Protein AF-A0AAV8XQI1-F1 (afdb_monomer_lite)

Organism: NCBI:txid1265417

Radius of gyration: 23.58 Å; chains: 1; bounding box: 71×57×63 Å

Foldseek 3Di:
DPPAAEDEDEFKQAPCGVVVSVVVCVVCVVVVHHYDYPYHAFPVLSVQLVVCVVVVNPSWHSHLVGVLCVVLVVLCVVQDDPCDDVPDHLEEEEEALLASSLVSCVSNCVSNPSVHHYHYWLNHHPPPNADDPDDPDCVVVVCVVVCVVVVPDDDDDDDDDDDDDDDDGDRRCFFADVNCVVVVDDGPGTDQDAPHWYKGHDRSRPAMWIWHQHPVRDIDTCHQLNVQVVVQVVVVVVCVVVVDDAAEAEEDEPPDDVVSVCCCCPVVVHDYDYDDDPPPDDDDPPDDDDDHDYDYDYDDDDDDPDDDDPDDDDDDD

Structure (mmCIF, N/CA/C/O backbone):
data_AF-A0AAV8XQI1-F1
#
_entry.id   AF-A0AAV8XQI1-F1
#
loop_
_atom_site.group_PDB
_atom_site.id
_atom_site.type_symbol
_atom_site.label_atom_id
_atom_site.label_alt_id
_atom_site.label_comp_id
_atom_site.label_asym_id
_atom_site.label_entity_id
_atom_site.label_seq_id
_atom_site.pdbx_PDB_ins_code
_atom_site.Cartn_x
_atom_site.Cartn_y
_atom_site.Cartn_z
_atom_site.occupancy
_atom_site.B_iso_or_equiv
_atom_site.auth_seq_id
_atom_site.auth_comp_id
_atom_site.auth_asym_id
_atom_site.auth_atom_id
_atom_site.pdbx_PDB_model_num
ATOM 1 N N . MET A 1 1 ? 6.296 -19.682 -34.275 1.00 44.66 1 MET A N 1
ATOM 2 C CA . MET A 1 1 ? 6.977 -18.509 -33.687 1.00 44.66 1 MET A CA 1
ATOM 3 C C . MET A 1 1 ? 7.279 -18.870 -32.245 1.00 44.66 1 MET A C 1
ATOM 5 O O . MET A 1 1 ? 6.355 -19.280 -31.561 1.00 44.66 1 MET A O 1
ATOM 9 N N . ASN A 1 2 ? 8.545 -18.850 -31.823 1.00 54.69 2 ASN A N 1
ATOM 10 C CA . ASN A 1 2 ? 8.888 -19.083 -30.417 1.00 54.69 2 ASN A CA 1
ATOM 11 C C . ASN A 1 2 ? 8.615 -17.783 -29.661 1.00 54.69 2 ASN A C 1
ATOM 13 O O . ASN A 1 2 ? 9.376 -16.824 -29.809 1.00 54.69 2 ASN A O 1
ATOM 17 N N . ASP A 1 3 ? 7.520 -17.730 -28.906 1.00 76.38 3 ASP A N 1
ATOM 18 C CA . ASP A 1 3 ? 7.249 -16.596 -28.030 1.00 76.38 3 ASP A CA 1
ATOM 19 C C . ASP A 1 3 ? 8.367 -16.506 -26.988 1.00 76.38 3 ASP A C 1
ATOM 21 O O . ASP A 1 3 ? 8.620 -17.440 -26.225 1.00 76.38 3 ASP A O 1
ATOM 25 N N . ARG A 1 4 ? 9.102 -15.389 -26.999 1.00 84.31 4 ARG A N 1
ATOM 26 C CA . ARG A 1 4 ? 10.160 -15.146 -26.015 1.00 84.31 4 ARG A CA 1
ATOM 27 C C . ARG A 1 4 ? 9.530 -14.982 -24.639 1.00 84.31 4 ARG A C 1
ATOM 29 O O . ARG A 1 4 ? 8.554 -14.249 -24.493 1.00 84.31 4 ARG A O 1
ATOM 36 N N . VAL A 1 5 ? 10.142 -15.597 -23.630 1.00 91.44 5 VAL A N 1
ATOM 37 C CA . VAL A 1 5 ? 9.734 -15.433 -22.231 1.00 91.44 5 VAL A CA 1
ATOM 38 C C . VAL A 1 5 ? 9.827 -13.955 -21.846 1.00 91.44 5 VAL A C 1
ATOM 40 O O . VAL A 1 5 ? 10.899 -13.352 -21.939 1.00 91.44 5 VAL A O 1
ATOM 43 N N . GLU A 1 6 ? 8.706 -13.366 -21.427 1.00 94.50 6 GLU A N 1
ATOM 44 C CA . GLU A 1 6 ? 8.662 -11.987 -20.938 1.00 94.50 6 GLU A CA 1
ATOM 45 C C . GLU A 1 6 ? 9.025 -11.927 -19.452 1.00 94.50 6 GLU A C 1
ATOM 47 O O . GLU A 1 6 ? 8.409 -12.603 -18.631 1.00 94.50 6 GLU A O 1
ATOM 52 N N . ILE A 1 7 ? 9.983 -11.068 -19.097 1.00 96.19 7 ILE A N 1
ATOM 53 C CA . ILE A 1 7 ? 10.396 -10.827 -17.710 1.00 96.19 7 ILE A CA 1
ATOM 54 C C . ILE A 1 7 ? 10.109 -9.371 -17.363 1.00 96.19 7 ILE A C 1
ATOM 56 O O . ILE A 1 7 ? 10.616 -8.455 -18.007 1.00 96.19 7 ILE A O 1
ATOM 60 N N . LEU A 1 8 ? 9.270 -9.153 -16.354 1.00 96.81 8 LEU A N 1
ATOM 61 C CA . LEU A 1 8 ? 8.838 -7.822 -15.942 1.00 96.81 8 LEU A CA 1
ATOM 62 C C . LEU A 1 8 ? 9.789 -7.308 -14.867 1.00 96.81 8 LEU A C 1
ATOM 64 O O . LEU A 1 8 ? 10.043 -7.999 -13.882 1.00 96.81 8 LEU A O 1
ATOM 68 N N . VAL A 1 9 ? 10.294 -6.093 -15.050 1.00 97.19 9 VAL A N 1
ATOM 69 C CA . VAL A 1 9 ? 11.263 -5.467 -14.150 1.00 97.19 9 VAL A CA 1
ATOM 70 C C . VAL A 1 9 ? 10.669 -4.167 -13.627 1.00 97.19 9 VAL A C 1
ATOM 72 O O . VAL A 1 9 ? 10.222 -3.329 -14.402 1.00 97.19 9 VAL A O 1
ATOM 75 N N . GLY A 1 10 ? 10.662 -3.999 -12.309 1.00 95.38 10 GLY A N 1
ATOM 76 C CA . GLY A 1 10 ? 10.297 -2.761 -11.626 1.00 95.38 10 GLY A CA 1
ATOM 77 C C . GLY A 1 10 ? 11.366 -2.397 -10.601 1.00 95.38 10 GLY A C 1
ATOM 78 O O . GLY A 1 10 ? 12.171 -3.245 -10.215 1.00 95.38 10 GLY A O 1
ATOM 79 N N . LYS A 1 11 ? 11.404 -1.133 -10.182 1.00 93.75 11 LYS A N 1
ATOM 80 C CA . LYS A 1 11 ? 12.400 -0.621 -9.231 1.00 93.75 11 LYS A CA 1
ATOM 81 C C . LYS A 1 11 ? 11.803 0.377 -8.245 1.00 93.75 11 LYS A C 1
ATOM 83 O O . LYS A 1 11 ? 10.871 1.103 -8.578 1.00 93.75 11 LYS A O 1
ATOM 88 N N . ASP A 1 12 ? 12.398 0.452 -7.058 1.00 90.75 12 ASP A N 1
ATOM 89 C CA . ASP A 1 12 ? 12.144 1.523 -6.094 1.00 90.75 12 ASP A CA 1
ATOM 90 C C . ASP A 1 12 ? 12.959 2.794 -6.434 1.00 90.75 12 ASP A C 1
ATOM 92 O O . ASP A 1 12 ? 13.490 2.959 -7.538 1.00 90.75 12 ASP A O 1
ATOM 96 N N . THR A 1 13 ? 13.050 3.725 -5.483 1.00 86.44 13 THR A N 1
ATOM 97 C CA . THR A 1 13 ? 13.741 5.012 -5.638 1.00 86.44 13 THR A CA 1
ATOM 98 C C . THR A 1 13 ? 15.204 5.014 -5.181 1.00 86.44 13 THR A C 1
ATOM 100 O O . THR A 1 13 ? 15.795 6.092 -5.080 1.00 86.44 13 THR A O 1
ATOM 103 N N . ARG A 1 14 ? 15.835 3.861 -4.902 1.00 86.38 14 ARG A N 1
ATOM 104 C CA . ARG A 1 14 ? 17.243 3.849 -4.460 1.00 86.38 14 ARG A CA 1
ATOM 105 C C . ARG A 1 14 ? 18.195 4.313 -5.570 1.00 86.38 14 ARG A C 1
ATOM 107 O O . ARG A 1 14 ? 17.993 3.967 -6.733 1.00 86.38 14 ARG A O 1
ATOM 114 N N . PRO A 1 15 ? 19.300 5.007 -5.226 1.00 86.75 15 PRO A N 1
ATOM 115 C CA . PRO A 1 15 ? 20.320 5.415 -6.197 1.00 86.75 15 PRO A CA 1
ATOM 116 C C . PRO A 1 15 ? 20.939 4.255 -6.993 1.00 86.75 15 PRO A C 1
ATOM 118 O O . PRO A 1 15 ? 21.325 4.426 -8.148 1.00 86.75 15 PRO A O 1
ATOM 121 N N . SER A 1 16 ? 21.034 3.066 -6.392 1.00 88.31 16 SER A N 1
ATOM 122 C CA . SER A 1 16 ? 21.549 1.862 -7.054 1.00 88.31 16 SER A CA 1
ATOM 123 C C . SER A 1 16 ? 20.538 1.202 -7.997 1.00 88.31 16 SER A C 1
ATOM 125 O O . SER A 1 16 ? 20.944 0.464 -8.896 1.00 88.31 16 SER A O 1
ATOM 127 N N . SER A 1 17 ? 19.239 1.472 -7.840 1.00 90.25 17 SER A N 1
ATOM 128 C CA . SER A 1 17 ? 18.172 0.760 -8.549 1.00 90.25 17 SER A CA 1
ATOM 129 C C . SER A 1 17 ? 18.226 0.875 -10.077 1.00 90.25 17 SER A C 1
ATOM 131 O O . SER A 1 17 ? 18.017 -0.146 -10.731 1.00 90.25 17 SER A O 1
ATOM 133 N N . PRO A 1 18 ? 18.567 2.027 -10.695 1.00 92.06 18 PRO A N 1
ATOM 134 C CA . PRO A 1 18 ? 18.739 2.102 -12.148 1.00 92.06 18 PRO A CA 1
ATOM 135 C C . PRO A 1 18 ? 19.825 1.156 -12.681 1.00 92.06 18 PRO A C 1
ATOM 137 O O . PRO A 1 18 ? 19.615 0.482 -13.687 1.00 92.06 18 PRO A O 1
ATOM 140 N N . HIS A 1 19 ? 20.961 1.068 -11.983 1.00 93.75 19 HIS A N 1
ATOM 141 C CA . HIS A 1 19 ? 22.084 0.218 -12.382 1.00 93.75 19 HIS A CA 1
ATOM 142 C C . HIS A 1 19 ? 21.740 -1.266 -12.229 1.00 93.75 19 HIS A C 1
ATOM 144 O O . HIS A 1 19 ? 21.977 -2.046 -13.145 1.00 93.75 19 HIS A O 1
ATOM 150 N N . LEU A 1 20 ? 21.119 -1.648 -11.109 1.00 95.88 20 LEU A N 1
ATOM 151 C CA . LEU A 1 20 ? 20.705 -3.032 -10.869 1.00 95.88 20 LEU A CA 1
ATOM 152 C C . LEU A 1 20 ? 19.609 -3.485 -11.840 1.00 95.88 20 LEU A C 1
ATOM 154 O O . LEU A 1 20 ? 19.692 -4.588 -12.374 1.00 95.88 20 LEU A O 1
ATOM 158 N N . ALA A 1 21 ? 18.622 -2.629 -12.124 1.00 93.94 21 ALA A N 1
ATOM 159 C CA . ALA A 1 21 ? 17.592 -2.924 -13.116 1.00 93.94 21 ALA A CA 1
ATOM 160 C C . ALA A 1 21 ? 18.207 -3.147 -14.504 1.00 93.94 21 ALA A C 1
ATOM 162 O O . ALA A 1 21 ? 17.829 -4.093 -15.191 1.00 93.94 21 ALA A O 1
ATOM 163 N N . LYS A 1 22 ? 19.195 -2.329 -14.893 1.00 96.00 22 LYS A N 1
ATOM 164 C CA . LYS A 1 22 ? 19.939 -2.530 -16.140 1.00 96.00 22 LYS A CA 1
ATOM 165 C C . LYS A 1 22 ? 20.651 -3.885 -16.163 1.00 96.00 22 LYS A C 1
ATOM 167 O O . LYS A 1 22 ? 20.450 -4.632 -17.111 1.00 96.00 22 LYS A O 1
ATOM 172 N N . SER A 1 23 ? 21.385 -4.241 -15.107 1.00 97.56 23 SER A N 1
ATOM 173 C CA . SER A 1 23 ? 22.065 -5.543 -15.024 1.00 97.56 23 SER A CA 1
ATOM 174 C C . SER A 1 23 ? 21.099 -6.727 -15.145 1.00 97.56 23 SER A C 1
ATOM 176 O O . SER A 1 23 ? 21.416 -7.716 -15.803 1.00 97.56 23 SER A O 1
ATOM 178 N N . VAL A 1 24 ? 19.903 -6.630 -14.548 1.00 96.06 24 VAL A N 1
ATOM 179 C CA . VAL A 1 24 ? 18.851 -7.649 -14.700 1.00 96.06 24 VAL A CA 1
ATOM 180 C C . VAL A 1 24 ? 18.385 -7.734 -16.153 1.00 96.06 24 VAL A C 1
ATOM 182 O O . VAL A 1 24 ? 18.306 -8.831 -16.701 1.00 96.06 24 VAL A O 1
ATOM 185 N N . MET A 1 25 ? 18.105 -6.599 -16.796 1.00 96.62 25 MET A N 1
ATOM 186 C CA . MET A 1 25 ? 17.669 -6.574 -18.196 1.00 96.62 25 MET A CA 1
ATOM 187 C C . MET A 1 25 ? 18.732 -7.135 -19.148 1.00 96.62 25 MET A C 1
ATOM 189 O O . MET A 1 25 ? 18.387 -7.928 -20.024 1.00 96.62 25 MET A O 1
ATOM 193 N N . ASP A 1 26 ? 20.007 -6.795 -18.943 1.00 97.88 26 ASP A N 1
ATOM 194 C CA . ASP A 1 26 ? 21.132 -7.329 -19.719 1.00 97.88 26 ASP A CA 1
ATOM 195 C C . ASP A 1 26 ? 21.224 -8.860 -19.570 1.00 97.88 26 ASP A C 1
ATOM 197 O O . ASP A 1 26 ? 21.376 -9.577 -20.561 1.00 97.88 26 ASP A O 1
ATOM 201 N N . GLY A 1 27 ? 21.033 -9.384 -18.352 1.00 97.56 27 GLY A N 1
ATOM 202 C CA . GLY A 1 27 ? 20.970 -10.826 -18.094 1.00 97.56 27 GLY A CA 1
ATOM 203 C C . GLY A 1 27 ? 19.792 -11.520 -18.789 1.00 97.56 27 GLY A C 1
ATOM 204 O O . GLY A 1 27 ? 19.961 -12.588 -19.376 1.00 97.56 27 GLY A O 1
ATOM 205 N N . VAL A 1 28 ? 18.604 -10.903 -18.787 1.00 95.44 28 VAL A N 1
ATOM 206 C CA . VAL A 1 28 ? 17.428 -11.432 -19.504 1.00 95.44 28 VAL A CA 1
ATOM 207 C C . VAL A 1 28 ? 17.689 -11.490 -21.011 1.00 95.44 28 VAL A C 1
ATOM 209 O O . VAL A 1 28 ? 17.369 -12.496 -21.647 1.00 95.44 28 VAL A O 1
ATOM 212 N N . LEU A 1 29 ? 18.293 -10.444 -21.584 1.00 95.69 29 LEU A N 1
ATOM 213 C CA . LEU A 1 29 ? 18.644 -10.398 -23.006 1.00 95.69 29 LEU A CA 1
ATOM 214 C C . LEU A 1 29 ? 19.689 -11.457 -23.373 1.00 95.69 29 LEU A C 1
ATOM 216 O O . LEU A 1 29 ? 19.537 -12.125 -24.397 1.00 95.69 29 LEU A O 1
ATOM 220 N N . ALA A 1 30 ? 20.703 -11.660 -22.527 1.00 97.31 30 ALA A N 1
ATOM 221 C CA . ALA A 1 30 ? 21.730 -12.684 -22.727 1.00 97.31 30 ALA A CA 1
ATOM 222 C C . ALA A 1 30 ? 21.146 -14.109 -22.785 1.00 97.31 30 ALA A C 1
ATOM 224 O O . ALA A 1 30 ? 21.666 -14.966 -23.495 1.00 97.31 30 ALA A O 1
ATOM 225 N N . LEU A 1 31 ? 20.028 -14.347 -22.093 1.00 95.25 31 LEU A N 1
ATOM 226 C CA . LEU A 1 31 ? 19.297 -15.617 -22.094 1.00 95.25 31 LEU A CA 1
ATOM 227 C C . LEU A 1 31 ? 18.174 -15.675 -23.148 1.00 95.25 31 LEU A C 1
ATOM 229 O O . LEU A 1 31 ? 17.293 -16.528 -23.068 1.00 95.25 31 LEU A O 1
ATOM 233 N N . SER A 1 32 ? 18.187 -14.781 -24.146 1.00 94.00 32 SER A N 1
ATOM 234 C CA . SER A 1 32 ? 17.161 -14.677 -25.203 1.00 94.00 32 SER A CA 1
ATOM 235 C C . SER A 1 32 ? 15.734 -14.380 -24.705 1.00 94.00 32 SER A C 1
ATOM 237 O O . SER A 1 32 ? 14.765 -14.549 -25.453 1.00 94.00 32 SER A O 1
ATOM 239 N N . GLY A 1 33 ? 15.589 -13.908 -23.465 1.00 94.44 33 GLY A N 1
ATOM 240 C CA . GLY A 1 33 ? 14.327 -13.419 -22.916 1.00 94.44 33 GLY A CA 1
ATOM 241 C C . GLY A 1 33 ? 13.977 -12.011 -23.409 1.00 94.44 33 GLY A C 1
ATOM 242 O O . GLY A 1 33 ? 14.756 -11.340 -24.090 1.00 94.44 33 GLY A O 1
ATOM 243 N N . LYS A 1 34 ? 12.778 -11.545 -23.054 1.00 95.50 34 LYS A N 1
ATOM 244 C CA . LYS A 1 34 ? 12.283 -10.197 -23.360 1.00 95.50 34 LYS A CA 1
ATOM 245 C C . LYS A 1 34 ? 12.054 -9.420 -22.056 1.00 95.50 34 LYS A C 1
ATOM 247 O O . LYS A 1 34 ? 11.025 -9.635 -21.411 1.00 95.50 34 LYS A O 1
ATOM 252 N N . PRO A 1 35 ? 12.971 -8.525 -21.648 1.00 95.75 35 PRO A N 1
ATOM 253 C CA . PRO A 1 35 ? 12.730 -7.678 -20.489 1.00 95.75 35 PRO A CA 1
ATOM 254 C C . PRO A 1 35 ? 11.656 -6.626 -20.797 1.00 95.75 35 PRO A C 1
ATOM 256 O O . PRO A 1 35 ? 11.592 -6.084 -21.902 1.00 95.75 35 PRO A O 1
ATOM 259 N N . VAL A 1 36 ? 10.821 -6.321 -19.806 1.00 95.88 36 VAL A N 1
ATOM 260 C CA . VAL A 1 36 ? 9.805 -5.263 -19.846 1.00 95.88 36 VAL A CA 1
ATOM 261 C C . VAL A 1 36 ? 10.009 -4.373 -18.621 1.00 95.88 36 VAL A C 1
ATOM 263 O O . VAL A 1 36 ? 9.655 -4.770 -17.512 1.00 95.88 36 VAL A O 1
ATOM 266 N N . ASP A 1 37 ? 10.599 -3.190 -18.813 1.00 95.75 37 ASP A N 1
ATOM 267 C CA . ASP A 1 37 ? 10.832 -2.217 -17.735 1.00 95.75 37 ASP A CA 1
ATOM 268 C C . ASP A 1 37 ? 9.550 -1.428 -17.442 1.00 95.75 37 ASP A C 1
ATOM 270 O O . ASP A 1 37 ? 9.054 -0.680 -18.284 1.00 95.75 37 ASP A O 1
ATOM 274 N N . TYR A 1 38 ? 9.028 -1.589 -16.231 1.00 95.44 38 TYR A N 1
ATOM 275 C CA . TYR A 1 38 ? 7.921 -0.810 -15.679 1.00 95.44 38 TYR A CA 1
ATOM 276 C C . TYR A 1 38 ? 8.393 0.456 -14.952 1.00 95.44 38 TYR A C 1
ATOM 278 O O . TYR A 1 38 ? 7.576 1.242 -14.480 1.00 95.44 38 TYR A O 1
ATOM 286 N N . GLY A 1 39 ? 9.702 0.694 -14.867 1.00 95.69 39 GLY A N 1
ATOM 287 C CA . GLY A 1 39 ? 10.244 1.892 -14.250 1.00 95.69 39 GLY A CA 1
ATOM 288 C C . GLY A 1 39 ? 10.114 1.876 -12.729 1.00 95.69 39 GLY A C 1
ATOM 289 O O . GLY A 1 39 ? 10.285 0.845 -12.078 1.00 95.69 39 GLY A O 1
ATOM 290 N N . ILE A 1 40 ? 9.877 3.059 -12.162 1.00 94.44 40 ILE A N 1
ATOM 291 C CA . ILE A 1 40 ? 9.721 3.245 -10.718 1.00 94.44 40 ILE A CA 1
ATOM 292 C C . ILE A 1 40 ? 8.312 2.809 -10.317 1.00 94.44 40 ILE A C 1
ATOM 294 O O . ILE A 1 40 ? 7.359 3.469 -10.722 1.00 94.44 40 ILE A O 1
ATOM 298 N N . VAL A 1 41 ? 8.180 1.756 -9.510 1.00 95.25 41 VAL A N 1
ATOM 299 C CA . VAL A 1 41 ? 6.899 1.161 -9.077 1.00 95.25 41 VAL A CA 1
ATOM 300 C C . VAL A 1 41 ? 6.998 0.646 -7.642 1.00 95.25 41 VAL A C 1
ATOM 302 O O . VAL A 1 41 ? 8.092 0.335 -7.174 1.00 95.25 41 VAL A O 1
ATOM 305 N N . THR A 1 42 ? 5.873 0.568 -6.927 1.00 95.44 42 THR A N 1
ATOM 306 C CA . THR A 1 42 ? 5.834 -0.131 -5.630 1.00 95.44 42 THR A CA 1
ATOM 307 C C . THR A 1 42 ? 5.967 -1.643 -5.835 1.00 95.44 42 THR A C 1
ATOM 309 O O . THR A 1 42 ? 5.646 -2.166 -6.911 1.00 95.44 42 THR A O 1
ATOM 312 N N . THR A 1 43 ? 6.374 -2.369 -4.794 1.00 95.31 43 THR A N 1
ATOM 313 C CA . THR A 1 43 ? 6.408 -3.840 -4.833 1.00 95.31 43 THR A CA 1
ATOM 314 C C . THR A 1 43 ? 5.020 -4.430 -5.158 1.00 95.31 43 THR A C 1
ATOM 316 O O . THR A 1 43 ? 4.919 -5.221 -6.105 1.00 95.31 43 THR A O 1
ATOM 319 N N . PRO A 1 44 ? 3.908 -3.988 -4.524 1.00 97.19 44 PRO A N 1
ATOM 320 C CA . PRO A 1 44 ? 2.563 -4.445 -4.894 1.00 97.19 44 PRO A CA 1
ATOM 321 C C . PRO A 1 44 ? 2.142 -4.138 -6.341 1.00 97.19 44 PRO A C 1
ATOM 323 O O . PRO A 1 44 ? 1.435 -4.943 -6.953 1.00 97.19 44 PRO A O 1
ATOM 326 N N . GLN A 1 45 ? 2.576 -3.011 -6.920 1.00 97.00 45 GLN A N 1
ATOM 327 C CA . GLN A 1 45 ? 2.286 -2.679 -8.321 1.00 97.00 45 GLN A CA 1
ATOM 328 C C . GLN A 1 45 ? 2.931 -3.687 -9.278 1.00 97.00 45 GLN A C 1
ATOM 330 O O . GLN A 1 45 ? 2.258 -4.192 -10.180 1.00 97.00 45 GLN A O 1
ATOM 335 N N . LEU A 1 46 ? 4.203 -4.037 -9.055 1.00 97.69 46 LEU A N 1
ATOM 336 C CA . LEU A 1 46 ? 4.890 -5.031 -9.881 1.00 97.69 46 LEU A CA 1
ATOM 337 C C . LEU A 1 46 ? 4.208 -6.406 -9.787 1.00 97.69 46 LEU A C 1
ATOM 339 O O . LEU A 1 46 ? 3.941 -7.028 -10.818 1.00 97.69 46 LEU A O 1
ATOM 343 N N . HIS A 1 47 ? 3.845 -6.840 -8.575 1.00 97.31 47 HIS A N 1
ATOM 344 C CA . HIS A 1 47 ? 3.073 -8.071 -8.366 1.00 97.31 47 HIS A CA 1
ATOM 345 C C . HIS A 1 47 ? 1.733 -8.047 -9.116 1.00 97.31 47 HIS A C 1
ATOM 347 O O . HIS A 1 47 ? 1.365 -9.027 -9.769 1.00 97.31 47 HIS A O 1
ATOM 353 N N . TYR A 1 48 ? 1.020 -6.919 -9.085 1.00 97.75 48 TYR A N 1
ATOM 354 C CA . TYR A 1 48 ? -0.225 -6.749 -9.827 1.00 97.75 48 TYR A CA 1
ATOM 355 C C . TYR A 1 48 ? -0.025 -6.906 -11.345 1.00 97.75 48 TYR A C 1
ATOM 357 O O . TYR A 1 48 ? -0.816 -7.604 -11.985 1.00 97.75 48 TYR A O 1
ATOM 365 N N . PHE A 1 49 ? 1.032 -6.329 -11.930 1.00 97.38 49 PHE A N 1
ATOM 366 C CA . PHE A 1 49 ? 1.305 -6.468 -13.369 1.00 97.38 49 PHE A CA 1
ATOM 367 C C . PHE A 1 49 ? 1.593 -7.916 -13.764 1.00 97.38 49 PHE A C 1
ATOM 369 O O . PHE A 1 49 ? 1.056 -8.392 -14.768 1.00 97.38 49 PHE A O 1
ATOM 376 N N . VAL A 1 50 ? 2.386 -8.626 -12.954 1.00 96.44 50 VAL A N 1
ATOM 377 C CA . VAL A 1 50 ? 2.705 -10.046 -13.161 1.00 96.44 50 VAL A CA 1
ATOM 378 C C . VAL A 1 50 ? 1.432 -10.893 -13.144 1.00 96.44 50 VAL A C 1
ATOM 380 O O . VAL A 1 50 ? 1.187 -11.645 -14.089 1.00 96.44 50 VAL A O 1
ATOM 383 N N . VAL A 1 51 ? 0.575 -10.732 -12.129 1.00 97.12 51 VAL A N 1
ATOM 384 C CA . VAL A 1 51 ? -0.694 -11.475 -12.039 1.00 97.12 51 VAL A CA 1
ATOM 385 C C . VAL A 1 51 ? -1.618 -11.128 -13.209 1.00 97.12 51 VAL A C 1
ATOM 387 O O . VAL A 1 51 ? -2.206 -12.023 -13.814 1.00 97.12 51 VAL A O 1
ATOM 390 N N . CYS A 1 52 ? -1.730 -9.854 -13.592 1.00 96.94 52 CYS A N 1
ATOM 391 C CA . CYS A 1 52 ? -2.555 -9.447 -14.732 1.00 96.94 52 CYS A CA 1
ATOM 392 C C . CYS A 1 52 ? -2.087 -10.078 -16.046 1.00 96.94 52 CYS A C 1
ATOM 394 O O . CYS A 1 52 ? -2.919 -10.551 -16.819 1.00 96.94 52 CYS A O 1
ATOM 396 N N . LYS A 1 53 ? -0.775 -10.133 -16.305 1.00 95.12 53 LYS A N 1
ATOM 397 C CA . LYS A 1 53 ? -0.254 -10.789 -17.511 1.00 95.12 53 LYS A CA 1
ATOM 398 C C . LYS A 1 53 ? -0.475 -12.299 -17.487 1.00 95.12 53 LYS A C 1
ATOM 400 O O . LYS A 1 53 ? -1.033 -12.832 -18.440 1.00 95.12 53 LYS A O 1
ATOM 405 N N . ASN A 1 54 ? -0.137 -12.963 -16.384 1.00 94.75 54 ASN A N 1
ATOM 406 C CA . ASN A 1 54 ? -0.239 -14.423 -16.273 1.00 94.75 54 ASN A CA 1
ATOM 407 C C . ASN A 1 54 ? -1.681 -14.941 -16.178 1.00 94.75 54 ASN A C 1
ATOM 409 O O . ASN A 1 54 ? -1.930 -16.124 -16.376 1.00 94.75 54 ASN A O 1
ATOM 413 N N . THR A 1 55 ? -2.648 -14.061 -15.918 1.00 95.44 55 THR A N 1
ATOM 414 C CA . THR A 1 55 ? -4.081 -14.390 -15.968 1.00 95.44 55 THR A CA 1
ATOM 415 C C . THR A 1 55 ? -4.733 -13.995 -17.294 1.00 95.44 55 THR A C 1
ATOM 417 O O . THR A 1 55 ? -5.960 -13.934 -17.368 1.00 95.44 55 THR A O 1
ATOM 420 N N . ASN A 1 56 ? -3.953 -13.695 -18.343 1.00 94.44 56 ASN A N 1
ATOM 421 C CA . ASN A 1 56 ? -4.456 -13.183 -19.625 1.00 94.44 56 ASN A CA 1
ATOM 422 C C . ASN A 1 56 ? -5.422 -12.001 -19.436 1.00 94.44 56 ASN A C 1
ATOM 424 O O . ASN A 1 56 ? -6.483 -11.930 -20.053 1.00 94.44 56 ASN A O 1
ATOM 428 N N . ARG A 1 57 ? -5.053 -11.080 -18.538 1.00 95.75 57 ARG A N 1
ATOM 429 C CA . ARG A 1 57 ? -5.802 -9.870 -18.164 1.00 95.75 57 ARG A CA 1
ATOM 430 C C . ARG A 1 57 ? -7.148 -10.117 -17.478 1.00 95.75 57 ARG A C 1
ATOM 432 O O . ARG A 1 57 ? -7.876 -9.157 -17.239 1.00 95.75 57 ARG A O 1
ATOM 439 N N . LYS A 1 58 ? -7.463 -11.356 -17.076 1.00 96.44 58 LYS A N 1
ATOM 440 C CA . LYS A 1 58 ? -8.661 -11.650 -16.267 1.00 96.44 58 LYS A CA 1
ATOM 441 C C . LYS A 1 58 ? -8.620 -10.958 -14.904 1.00 96.44 58 LYS A C 1
ATOM 443 O O . LYS A 1 58 ? -9.657 -10.533 -14.412 1.00 96.44 58 LYS A O 1
ATOM 448 N N . TYR A 1 59 ? -7.436 -10.819 -14.299 1.00 95.56 59 TYR A N 1
ATOM 449 C CA . TYR A 1 59 ? -7.301 -10.104 -13.026 1.00 95.56 59 TYR A CA 1
ATOM 450 C C . TYR A 1 59 ? -7.391 -8.576 -13.180 1.00 95.56 59 TYR A C 1
ATOM 452 O O . TYR A 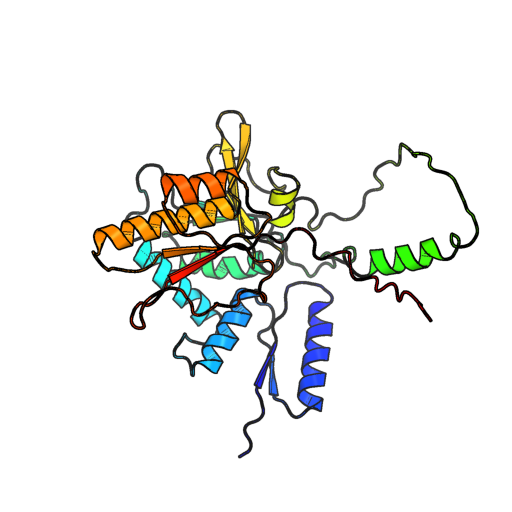1 59 ? -7.747 -7.889 -12.223 1.00 95.56 59 TYR A O 1
ATOM 460 N N . GLY A 1 60 ? -7.070 -8.031 -14.354 1.00 96.88 60 GLY A N 1
ATOM 461 C CA . GLY A 1 60 ? -7.039 -6.593 -14.611 1.00 96.88 60 GLY A CA 1
ATOM 462 C C . GLY A 1 60 ? -6.086 -6.213 -15.745 1.00 96.88 60 GLY A C 1
ATOM 463 O O . GLY A 1 60 ? -5.448 -7.066 -16.366 1.00 96.88 60 GLY A O 1
ATOM 464 N N . GLN A 1 61 ? -5.979 -4.910 -16.013 1.00 97.75 61 GLN A N 1
ATOM 465 C CA . GLN A 1 61 ? -5.019 -4.381 -16.987 1.00 97.75 61 GLN A CA 1
ATOM 466 C C . GLN A 1 61 ? -3.629 -4.256 -16.347 1.00 97.75 61 GLN A C 1
ATOM 468 O O . GLN A 1 61 ? -3.539 -3.634 -15.289 1.00 97.75 61 GLN A O 1
ATOM 473 N N . PRO A 1 62 ? -2.548 -4.787 -16.956 1.00 96.81 62 PRO A N 1
ATOM 474 C CA . PRO A 1 62 ? -1.190 -4.776 -16.397 1.00 96.81 62 PRO A CA 1
ATOM 475 C C . PRO A 1 62 ? -0.504 -3.404 -16.565 1.00 96.81 62 PRO A C 1
ATOM 477 O O . PRO A 1 62 ? 0.574 -3.304 -17.154 1.00 96.81 62 PRO A O 1
ATOM 480 N N . THR A 1 63 ? -1.160 -2.345 -16.093 1.00 96.94 63 THR A N 1
ATOM 481 C CA . THR A 1 63 ? -0.734 -0.940 -16.170 1.00 96.94 63 THR A CA 1
ATOM 482 C C . THR A 1 63 ? -0.970 -0.245 -14.831 1.00 96.94 63 THR A C 1
ATOM 484 O O . THR A 1 63 ? -1.806 -0.688 -14.041 1.00 96.94 63 THR A O 1
ATOM 487 N N . GLU A 1 64 ? -0.265 0.860 -14.573 1.00 95.75 64 GLU A N 1
ATOM 488 C CA . GLU A 1 64 ? -0.489 1.668 -13.364 1.00 95.75 64 GLU A CA 1
ATOM 489 C C . GLU A 1 64 ? -1.932 2.174 -13.276 1.00 95.75 64 GLU A C 1
ATOM 491 O O . GLU A 1 64 ? -2.573 2.024 -12.242 1.00 95.75 64 GLU A O 1
ATOM 496 N N . ASP A 1 65 ? -2.485 2.676 -14.381 1.00 96.38 65 ASP A N 1
ATOM 497 C CA . ASP A 1 65 ? -3.895 3.071 -14.465 1.00 96.38 65 ASP A CA 1
ATOM 498 C C . ASP A 1 65 ? -4.844 1.914 -14.105 1.00 96.38 65 ASP A C 1
ATOM 500 O O . ASP A 1 65 ? -5.779 2.096 -13.329 1.00 96.38 65 ASP A O 1
ATOM 504 N N . GLY A 1 66 ? -4.566 0.699 -14.594 1.00 97.19 66 GLY A N 1
ATOM 505 C CA . GLY A 1 66 ? -5.330 -0.496 -14.238 1.00 97.19 66 GLY A CA 1
ATOM 506 C C . GLY A 1 66 ? -5.276 -0.806 -12.741 1.00 97.19 66 GLY A C 1
ATOM 507 O O . GLY A 1 66 ? -6.310 -1.103 -12.142 1.00 97.19 66 GLY A O 1
ATOM 508 N N . TYR A 1 67 ? -4.092 -0.685 -12.132 1.00 97.81 67 TYR A N 1
ATOM 509 C CA . TYR A 1 67 ? -3.896 -0.845 -10.690 1.00 97.81 67 TYR A CA 1
ATOM 510 C C . TYR A 1 67 ? -4.723 0.176 -9.900 1.00 97.81 67 TYR A C 1
ATOM 512 O O . TYR A 1 67 ? -5.512 -0.205 -9.031 1.00 97.81 67 TYR A O 1
ATOM 520 N N . TYR A 1 68 ? -4.599 1.462 -10.242 1.00 96.56 68 TYR A N 1
ATOM 521 C CA . TYR A 1 68 ? -5.319 2.538 -9.564 1.00 96.56 68 TYR A CA 1
ATOM 522 C C . TYR A 1 68 ? -6.829 2.390 -9.718 1.00 96.56 68 TYR A C 1
ATOM 524 O O . TYR A 1 68 ? -7.532 2.370 -8.711 1.00 96.56 68 TYR A O 1
ATOM 532 N N . LYS A 1 69 ? -7.334 2.202 -10.943 1.00 96.06 69 LYS A N 1
ATOM 533 C CA . LYS A 1 69 ? -8.769 2.022 -11.205 1.00 96.06 69 LYS A CA 1
ATOM 534 C C . LYS A 1 69 ? -9.346 0.835 -10.454 1.00 96.06 69 LYS A C 1
ATOM 536 O O . LYS A 1 69 ? -10.436 0.955 -9.896 1.00 96.06 69 LYS A O 1
ATOM 541 N N . LYS A 1 70 ? -8.638 -0.298 -10.416 1.00 96.69 70 LYS A N 1
ATOM 542 C CA . LYS A 1 70 ? -9.106 -1.488 -9.696 1.00 96.69 70 LYS A CA 1
ATOM 543 C C . LYS A 1 70 ? -9.294 -1.193 -8.207 1.00 96.69 70 LYS A C 1
ATOM 545 O O . LYS A 1 70 ? -10.341 -1.526 -7.655 1.00 96.69 70 LYS A O 1
ATOM 550 N N . LEU A 1 71 ? -8.312 -0.545 -7.579 1.00 96.12 71 LEU A N 1
ATOM 551 C CA . LEU A 1 71 ? -8.368 -0.205 -6.158 1.00 96.12 71 LEU A CA 1
ATOM 552 C C . LEU A 1 71 ? -9.410 0.874 -5.856 1.00 96.12 71 LEU A C 1
ATOM 554 O O . LEU A 1 71 ? -10.231 0.690 -4.961 1.00 96.12 71 LEU A O 1
ATOM 558 N N . THR A 1 72 ? -9.421 1.978 -6.604 1.00 94.88 72 THR A N 1
ATOM 559 C CA . THR A 1 72 ? -10.339 3.093 -6.334 1.00 94.88 72 THR A CA 1
ATOM 560 C C . THR A 1 72 ? -11.789 2.733 -6.614 1.00 94.88 72 THR A C 1
ATOM 562 O O . THR A 1 72 ? -12.660 3.125 -5.842 1.00 94.88 72 THR A O 1
ATOM 565 N N . THR A 1 73 ? -12.065 1.932 -7.647 1.00 94.62 73 THR A N 1
ATOM 566 C CA . THR A 1 73 ? -13.425 1.445 -7.931 1.00 94.62 73 THR A CA 1
ATOM 567 C C . THR A 1 73 ? -13.940 0.568 -6.792 1.00 94.62 73 THR A C 1
ATOM 569 O O . THR A 1 73 ? -15.056 0.771 -6.316 1.00 94.62 73 THR A O 1
ATOM 572 N N . ALA A 1 74 ? -13.125 -0.381 -6.317 1.00 94.75 74 ALA A N 1
ATOM 573 C CA . ALA A 1 74 ? -13.497 -1.235 -5.192 1.00 94.75 74 ALA A CA 1
ATOM 574 C C . ALA A 1 74 ? -13.699 -0.418 -3.905 1.00 94.75 74 ALA A C 1
ATOM 576 O O . ALA A 1 74 ? -14.699 -0.600 -3.214 1.00 94.75 74 ALA A O 1
ATOM 577 N N . PHE A 1 75 ? -12.794 0.525 -3.623 1.00 92.88 75 PHE A N 1
ATOM 578 C CA . PHE A 1 75 ? -12.878 1.388 -2.448 1.00 92.88 75 PHE A CA 1
ATOM 579 C C . PHE A 1 75 ? -14.144 2.251 -2.453 1.00 92.88 75 PHE A C 1
ATOM 581 O O . PHE A 1 75 ? -14.885 2.241 -1.473 1.00 92.88 75 PHE A O 1
ATOM 588 N N . LYS A 1 76 ? -14.436 2.944 -3.563 1.00 90.88 76 LYS A N 1
ATOM 589 C CA . LYS A 1 76 ? -15.647 3.771 -3.706 1.00 90.88 76 LYS A CA 1
ATOM 590 C C . LYS A 1 76 ? -16.919 2.939 -3.536 1.00 90.88 76 LYS A C 1
ATOM 592 O O . LYS A 1 76 ? -17.833 3.365 -2.841 1.00 90.88 76 LYS A O 1
ATOM 597 N N . LYS A 1 77 ? -16.946 1.719 -4.086 1.00 91.31 77 LYS A N 1
ATOM 598 C CA . LYS A 1 77 ? -18.084 0.800 -3.934 1.00 91.31 77 LYS A CA 1
ATOM 599 C C . LYS A 1 77 ? -18.317 0.377 -2.480 1.00 91.31 77 LYS A C 1
ATOM 601 O O . LYS A 1 77 ? -19.464 0.318 -2.057 1.00 91.31 77 LYS A O 1
ATOM 606 N N . ILE A 1 78 ? -17.255 0.069 -1.731 1.00 88.06 78 ILE A N 1
ATOM 607 C CA . ILE A 1 78 ? -17.363 -0.330 -0.315 1.00 88.06 78 ILE A CA 1
ATOM 608 C C . ILE A 1 78 ? -17.715 0.874 0.568 1.00 88.06 78 ILE A C 1
ATOM 610 O O . ILE A 1 78 ? -18.492 0.744 1.510 1.00 88.06 78 ILE A O 1
ATOM 614 N N . ARG A 1 79 ? -17.146 2.050 0.281 1.00 84.44 79 ARG A N 1
ATOM 615 C CA . ARG A 1 79 ? -17.374 3.264 1.073 1.00 84.44 79 ARG A CA 1
ATOM 616 C C . ARG A 1 79 ? -18.788 3.823 0.894 1.00 84.44 79 ARG A C 1
ATOM 618 O O . ARG A 1 79 ? -19.366 4.280 1.880 1.00 84.44 79 ARG A O 1
ATOM 625 N N . GLY A 1 80 ? -19.326 3.774 -0.325 1.00 82.00 80 GLY A N 1
ATOM 626 C CA . GLY A 1 80 ? -20.567 4.461 -0.683 1.00 82.00 80 GLY A CA 1
ATOM 627 C C . GLY A 1 80 ? -20.425 5.987 -0.623 1.00 82.00 80 GLY A C 1
ATOM 628 O O . GLY A 1 80 ? -19.316 6.515 -0.538 1.00 82.00 80 GLY A O 1
ATOM 629 N N . ASP A 1 81 ? -21.557 6.691 -0.631 1.00 76.31 81 ASP A N 1
ATOM 630 C CA . ASP A 1 81 ? -21.594 8.154 -0.809 1.00 76.31 81 ASP A CA 1
ATOM 631 C C . ASP A 1 81 ? -21.546 8.953 0.509 1.00 76.31 81 ASP A C 1
ATOM 633 O O . ASP A 1 81 ? -21.382 10.172 0.511 1.00 76.31 81 ASP A O 1
ATOM 637 N N . ASN A 1 82 ? -21.663 8.286 1.662 1.00 73.00 82 ASN A N 1
ATOM 638 C CA . ASN A 1 82 ? -21.658 8.949 2.968 1.00 73.00 82 ASN A CA 1
ATOM 639 C C . ASN A 1 82 ? -20.220 9.248 3.419 1.00 73.00 82 ASN A C 1
ATOM 641 O O . ASN A 1 82 ? -19.549 8.391 4.002 1.00 73.00 82 ASN A O 1
ATOM 645 N N . PHE A 1 83 ? -19.735 10.464 3.170 1.00 65.62 83 PHE A N 1
ATOM 646 C CA . PHE A 1 83 ? -18.356 10.865 3.494 1.00 65.62 83 PHE A CA 1
ATOM 647 C C . PHE A 1 83 ? -18.067 10.976 5.003 1.00 65.62 83 PHE A C 1
ATOM 649 O O . PHE A 1 83 ? -16.922 10.799 5.418 1.00 65.62 83 PHE A O 1
ATOM 656 N N . ILE A 1 84 ? -19.094 11.197 5.828 1.00 69.69 84 ILE A N 1
ATOM 657 C CA . ILE A 1 84 ? -19.007 11.209 7.295 1.00 69.69 84 ILE A CA 1
ATOM 658 C C . ILE A 1 84 ? -19.928 10.113 7.825 1.00 69.69 84 ILE A C 1
ATOM 660 O O . ILE A 1 84 ? -21.092 10.036 7.434 1.00 69.69 84 ILE A O 1
ATOM 664 N N . ASN A 1 85 ? -19.408 9.248 8.696 1.00 69.44 85 ASN A N 1
ATOM 665 C CA . ASN A 1 85 ? -20.198 8.178 9.302 1.00 69.44 85 ASN A CA 1
ATOM 666 C C . ASN A 1 85 ? -19.867 8.049 10.790 1.00 69.44 85 ASN A C 1
ATOM 668 O O . ASN A 1 85 ? -18.850 7.456 11.158 1.00 69.44 85 ASN A O 1
ATOM 672 N N . GLY A 1 86 ? -20.705 8.644 11.641 1.00 76.31 86 GLY A N 1
ATOM 673 C CA . GLY A 1 86 ? -20.441 8.746 13.076 1.00 76.31 86 GLY A CA 1
ATOM 674 C C . GLY A 1 86 ? -19.094 9.421 13.345 1.00 76.31 86 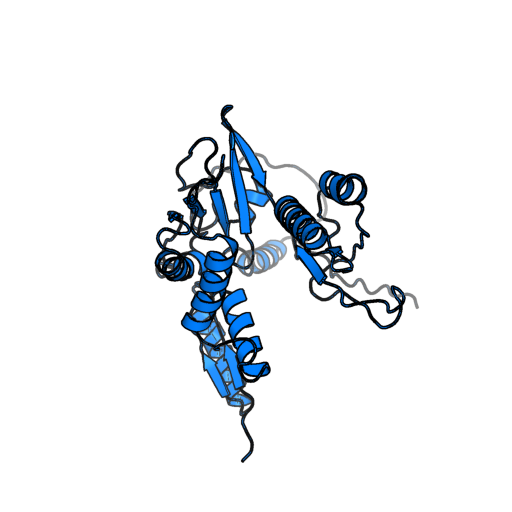GLY A C 1
ATOM 675 O O . GLY A 1 86 ? -18.849 10.528 12.877 1.00 76.31 86 GLY A O 1
ATOM 676 N N . ASN A 1 87 ? -18.200 8.718 14.043 1.00 72.94 87 ASN A N 1
ATOM 677 C CA . ASN A 1 87 ? -16.863 9.212 14.397 1.00 72.94 87 ASN A CA 1
ATOM 678 C C . ASN A 1 87 ? -15.832 9.096 13.256 1.00 72.94 87 ASN A C 1
ATOM 680 O O . ASN A 1 87 ? -14.671 9.463 13.427 1.00 72.94 87 ASN A O 1
ATOM 684 N N . TYR A 1 88 ? -16.212 8.546 12.098 1.00 77.31 88 TYR A N 1
ATOM 685 C CA . TYR A 1 88 ? -15.308 8.416 10.961 1.00 77.31 88 TYR A CA 1
ATOM 686 C C . TYR A 1 88 ? -15.208 9.723 10.174 1.00 77.31 88 TYR A C 1
ATOM 688 O O . TYR A 1 88 ? -16.199 10.208 9.623 1.00 77.31 88 TYR A O 1
ATOM 696 N N . THR A 1 89 ? -13.977 10.208 10.019 1.00 82.62 89 THR A N 1
ATOM 697 C CA . THR A 1 89 ? -13.616 11.241 9.046 1.00 82.62 89 THR A CA 1
ATOM 698 C C . THR A 1 89 ? -12.908 10.608 7.845 1.00 82.62 89 THR A C 1
ATOM 700 O O . THR A 1 89 ? -12.022 9.753 7.982 1.00 82.62 89 THR A O 1
ATOM 703 N N . ASN A 1 90 ? -13.272 11.032 6.636 1.00 87.94 90 ASN A N 1
ATOM 704 C CA . ASN A 1 90 ? -12.660 10.619 5.368 1.00 87.94 90 ASN A CA 1
ATOM 705 C C . ASN A 1 90 ? -11.310 11.313 5.110 1.00 87.94 90 ASN A C 1
ATOM 707 O O . ASN A 1 90 ? -10.974 11.594 3.964 1.00 87.94 90 ASN A O 1
ATOM 711 N N . ARG A 1 91 ? -10.529 11.594 6.157 1.00 91.94 91 ARG A N 1
ATOM 712 C CA . ARG A 1 91 ? -9.201 12.206 6.066 1.00 91.94 91 ARG A CA 1
ATOM 713 C C . ARG A 1 91 ? -8.136 11.265 6.620 1.00 91.94 91 ARG A C 1
ATOM 715 O O . ARG A 1 91 ? -8.383 10.544 7.587 1.00 91.94 91 ARG A O 1
ATOM 722 N N . LEU A 1 92 ? -6.966 11.254 5.992 1.00 94.81 92 LEU A N 1
ATOM 723 C CA . LEU A 1 92 ? -5.819 10.434 6.360 1.00 94.81 92 LEU A CA 1
ATOM 724 C C . LEU A 1 92 ? -4.540 11.263 6.261 1.00 94.81 92 LEU A C 1
ATOM 726 O O . LEU A 1 92 ? -4.227 11.774 5.190 1.00 94.81 92 LEU A O 1
ATOM 730 N N . ILE A 1 93 ? -3.783 11.339 7.352 1.00 96.81 93 ILE A N 1
ATOM 731 C CA . ILE A 1 93 ? -2.419 11.872 7.338 1.00 96.81 93 ILE A CA 1
ATOM 732 C C . ILE A 1 93 ? -1.486 10.726 6.929 1.00 96.81 93 ILE A C 1
ATOM 734 O O . ILE A 1 93 ? -1.468 9.668 7.561 1.00 96.81 93 ILE A O 1
ATOM 738 N N . TYR A 1 94 ? -0.751 10.909 5.838 1.00 97.00 94 TYR A N 1
ATOM 739 C CA . TYR A 1 94 ? 0.039 9.872 5.184 1.00 97.00 94 TYR A CA 1
ATOM 740 C C . TYR A 1 94 ? 1.527 10.221 5.196 1.00 97.00 94 TYR A C 1
ATOM 742 O O . TYR A 1 94 ? 1.956 11.194 4.577 1.00 97.00 94 TYR A O 1
ATOM 750 N N . ASP A 1 95 ? 2.317 9.386 5.862 1.00 96.19 95 ASP A N 1
ATOM 751 C CA . ASP A 1 95 ? 3.777 9.405 5.843 1.00 96.19 95 ASP A CA 1
ATOM 752 C C . ASP A 1 95 ? 4.300 8.479 4.737 1.00 96.19 95 ASP A C 1
ATOM 754 O O . ASP A 1 95 ? 4.243 7.249 4.838 1.00 96.19 95 ASP A O 1
ATOM 758 N N . GLY A 1 96 ? 4.825 9.088 3.673 1.00 93.25 96 GLY A N 1
ATOM 759 C CA . GLY A 1 96 ? 5.335 8.389 2.498 1.00 93.25 96 GLY A CA 1
ATOM 760 C C . GLY A 1 96 ? 6.742 7.805 2.638 1.00 93.25 96 GLY A C 1
ATOM 761 O O . GLY A 1 96 ? 7.249 7.260 1.653 1.00 93.25 96 GLY A O 1
ATOM 762 N N . ALA A 1 97 ? 7.379 7.937 3.810 1.00 91.38 97 ALA A N 1
ATOM 763 C CA . ALA A 1 97 ? 8.735 7.460 4.109 1.00 91.38 97 ALA A CA 1
ATOM 764 C C . ALA A 1 97 ? 9.822 7.927 3.120 1.00 91.38 97 ALA A C 1
ATOM 766 O O . ALA A 1 97 ? 10.873 7.296 2.996 1.00 91.38 97 ALA A O 1
ATOM 767 N N . ASN A 1 98 ? 9.561 9.004 2.372 1.00 89.31 98 ASN A N 1
ATOM 768 C CA . ASN A 1 98 ? 10.351 9.461 1.224 1.00 89.31 98 ASN A CA 1
ATOM 769 C C . ASN A 1 98 ? 10.599 8.352 0.174 1.00 89.31 98 ASN A C 1
ATOM 771 O O . ASN A 1 98 ? 11.545 8.408 -0.610 1.00 89.31 98 ASN A O 1
ATOM 775 N N . GLY A 1 99 ? 9.769 7.307 0.172 1.00 88.62 99 GLY A N 1
ATOM 776 C CA . GLY A 1 99 ? 9.918 6.120 -0.662 1.00 88.62 99 GLY A CA 1
ATOM 777 C C . GLY A 1 99 ? 9.208 6.231 -2.009 1.00 88.62 99 GLY A C 1
ATOM 778 O O . GLY A 1 99 ? 8.710 7.283 -2.420 1.00 88.62 99 GLY A O 1
ATOM 779 N N . VAL A 1 100 ? 9.106 5.103 -2.713 1.00 90.94 100 VAL A N 1
ATOM 780 C CA . VAL A 1 100 ? 8.305 5.030 -3.946 1.00 90.94 100 VAL A CA 1
ATOM 781 C C . VAL A 1 100 ? 6.810 5.211 -3.662 1.00 90.94 100 VAL A C 1
ATOM 783 O O . VAL A 1 100 ? 6.108 5.815 -4.475 1.00 90.94 100 VAL A O 1
ATOM 786 N N . GLY A 1 101 ? 6.338 4.792 -2.481 1.00 91.44 101 GLY A N 1
ATOM 787 C CA . GLY A 1 101 ? 4.963 5.008 -2.024 1.00 91.44 101 GLY A CA 1
ATOM 788 C C . GLY A 1 101 ? 4.556 6.480 -2.037 1.00 91.44 101 GLY A C 1
ATOM 789 O O . GLY A 1 101 ? 3.479 6.810 -2.529 1.00 91.44 101 GLY A O 1
ATOM 790 N N . ALA A 1 102 ? 5.441 7.382 -1.601 1.00 91.25 102 ALA A N 1
ATOM 791 C CA . ALA A 1 102 ? 5.202 8.824 -1.649 1.00 91.25 102 ALA A CA 1
ATOM 792 C C . ALA A 1 102 ? 4.965 9.360 -3.071 1.00 91.25 102 ALA A C 1
ATOM 794 O O . ALA A 1 102 ? 4.165 10.269 -3.277 1.00 91.25 102 ALA A O 1
ATOM 795 N N . LYS A 1 103 ? 5.625 8.787 -4.084 1.00 90.69 103 LYS A N 1
ATOM 796 C CA . LYS A 1 103 ? 5.392 9.163 -5.488 1.00 90.69 103 LYS A CA 1
ATOM 797 C C . LYS A 1 103 ? 4.075 8.593 -6.005 1.00 90.69 103 LYS A C 1
ATOM 799 O O . LYS A 1 103 ? 3.343 9.273 -6.718 1.00 90.69 103 LYS A O 1
ATOM 804 N N . LYS A 1 104 ? 3.787 7.335 -5.667 1.00 93.19 104 LYS A N 1
ATOM 805 C CA . LYS A 1 104 ? 2.671 6.577 -6.247 1.00 93.19 104 LYS A CA 1
ATOM 806 C C . LYS A 1 104 ? 1.322 6.882 -5.615 1.00 93.19 104 LYS A C 1
ATOM 808 O O . LYS A 1 104 ? 0.313 6.742 -6.304 1.00 93.19 104 LYS A O 1
ATOM 813 N N . ILE A 1 105 ? 1.293 7.336 -4.364 1.00 93.12 105 ILE A N 1
ATOM 814 C CA . ILE A 1 105 ? 0.052 7.710 -3.683 1.00 93.12 105 ILE A CA 1
ATOM 815 C C . ILE A 1 105 ? -0.584 8.980 -4.278 1.00 93.12 105 ILE A C 1
ATOM 817 O O . ILE A 1 105 ? -1.791 9.136 -4.156 1.00 93.12 105 ILE A O 1
ATOM 821 N N . LYS A 1 106 ? 0.175 9.845 -4.977 1.00 92.00 106 LYS A N 1
ATOM 822 C CA . LYS A 1 106 ? -0.344 11.081 -5.607 1.00 92.00 106 LYS A CA 1
ATOM 823 C C . LYS A 1 106 ? -1.486 10.781 -6.585 1.00 92.00 106 LYS A C 1
ATOM 825 O O . LYS A 1 106 ? -2.576 11.321 -6.446 1.00 92.00 106 LYS A O 1
ATOM 830 N N . TYR A 1 107 ? -1.277 9.805 -7.466 1.00 91.69 107 TYR A N 1
ATOM 831 C CA . TYR A 1 107 ? -2.297 9.328 -8.405 1.00 91.69 107 TYR A CA 1
ATOM 832 C C . TYR A 1 107 ? -3.502 8.689 -7.702 1.00 91.69 107 TYR A C 1
ATOM 834 O O . TYR A 1 107 ? -4.641 8.852 -8.134 1.00 91.69 107 TYR A O 1
ATOM 842 N N . LEU A 1 108 ? -3.269 7.960 -6.602 1.00 91.50 108 LEU A N 1
ATOM 843 C CA . LEU A 1 108 ? -4.354 7.352 -5.832 1.00 91.50 108 LEU A CA 1
ATOM 844 C C . LEU A 1 108 ? -5.192 8.422 -5.115 1.00 91.50 108 LEU A C 1
ATOM 846 O O . LEU A 1 108 ? -6.415 8.341 -5.145 1.00 91.50 108 LEU A O 1
ATOM 850 N N . LYS A 1 109 ? -4.543 9.429 -4.517 1.00 92.75 109 LYS A N 1
ATOM 851 C CA . LYS A 1 109 ? -5.177 10.594 -3.884 1.00 92.75 109 LYS A CA 1
ATOM 852 C C . LYS A 1 109 ? -6.073 11.327 -4.880 1.00 92.75 109 LYS A C 1
ATOM 854 O O . LYS A 1 109 ? -7.234 11.563 -4.571 1.00 92.75 109 LYS A O 1
ATOM 859 N N . GLU A 1 110 ? -5.565 11.623 -6.076 1.00 92.12 110 GLU A N 1
ATOM 860 C CA . GLU A 1 110 ? -6.347 12.263 -7.143 1.00 92.12 110 GLU A CA 1
ATOM 861 C C . GLU A 1 110 ? -7.554 11.413 -7.565 1.00 92.12 110 GLU A C 1
ATOM 863 O O . GLU A 1 110 ? -8.661 11.923 -7.701 1.00 92.12 110 GLU A O 1
ATOM 868 N N . ALA A 1 111 ? -7.377 10.099 -7.724 1.00 91.00 111 ALA A N 1
ATOM 869 C CA . ALA A 1 111 ? -8.458 9.211 -8.151 1.00 91.00 111 ALA A CA 1
ATOM 870 C C . ALA A 1 111 ? -9.520 8.954 -7.059 1.00 91.00 111 ALA A C 1
ATOM 872 O O . ALA A 1 111 ? -10.683 8.665 -7.377 1.00 91.00 111 ALA A O 1
ATOM 873 N N . LEU A 1 112 ? -9.141 9.020 -5.780 1.00 90.69 112 LEU A N 1
ATOM 874 C CA . LEU A 1 112 ? -10.058 8.906 -4.643 1.00 90.69 112 LEU A CA 1
ATOM 875 C C . LEU A 1 112 ? -10.833 10.206 -4.397 1.00 90.69 112 LEU A C 1
ATOM 877 O O . LEU A 1 112 ? -12.007 10.121 -4.023 1.00 90.69 112 LEU A O 1
ATOM 881 N N . ASP A 1 113 ? -10.224 11.359 -4.680 1.00 83.69 113 ASP A N 1
ATOM 882 C CA . ASP A 1 113 ? -10.839 12.687 -4.591 1.00 83.69 113 ASP A CA 1
ATOM 883 C C . ASP A 1 113 ? -11.556 12.898 -3.235 1.00 83.69 113 ASP A C 1
ATOM 885 O O . ASP A 1 113 ? -10.979 12.603 -2.184 1.00 83.69 113 ASP A O 1
ATOM 889 N N . ALA A 1 114 ? -12.823 13.331 -3.219 1.00 82.88 114 ALA A N 1
ATOM 890 C CA . ALA A 1 114 ? -13.589 13.556 -1.994 1.00 82.88 114 ALA A CA 1
ATOM 891 C C . ALA A 1 114 ? -13.838 12.276 -1.168 1.00 82.88 114 ALA A C 1
ATOM 893 O O . ALA A 1 114 ? -14.176 12.355 0.011 1.00 82.88 114 ALA A O 1
ATOM 894 N N . THR A 1 115 ? -13.645 11.082 -1.743 1.00 88.19 115 THR A N 1
ATOM 895 C CA . THR A 1 115 ? -13.889 9.800 -1.048 1.00 88.19 115 THR A CA 1
ATOM 896 C C . THR A 1 115 ? -12.908 9.561 0.094 1.00 88.19 115 THR A C 1
ATOM 898 O O . THR A 1 115 ? -13.281 8.977 1.112 1.00 88.19 115 THR A O 1
ATOM 901 N N . LEU A 1 116 ? -11.659 9.999 -0.067 1.00 90.81 116 LEU A N 1
ATOM 902 C CA . LEU A 1 116 ? -10.633 9.930 0.967 1.00 90.81 116 LEU A CA 1
ATOM 903 C C . LEU A 1 116 ? -9.605 11.036 0.726 1.00 90.81 116 LEU A C 1
ATOM 905 O O . LEU A 1 116 ? -8.786 10.955 -0.187 1.00 90.81 116 LEU A O 1
ATOM 909 N N . VAL A 1 117 ? -9.618 12.040 1.593 1.00 91.62 117 VAL A N 1
ATOM 910 C CA . VAL A 1 117 ? -8.657 13.138 1.593 1.00 91.62 117 VAL A CA 1
ATOM 911 C C . VAL A 1 117 ? -7.352 12.652 2.222 1.00 91.62 117 VAL A C 1
ATOM 913 O O . VAL A 1 117 ? -7.312 12.304 3.399 1.00 91.62 117 VAL A O 1
ATOM 916 N N . ILE A 1 118 ? -6.278 12.610 1.435 1.00 94.38 118 ILE A N 1
ATOM 917 C CA . ILE A 1 118 ? -4.958 12.148 1.891 1.00 94.38 118 ILE A CA 1
ATOM 918 C C . ILE A 1 118 ? -4.005 13.334 2.022 1.00 94.38 118 ILE A C 1
ATOM 920 O O . ILE A 1 118 ? -3.579 13.880 1.007 1.00 94.38 118 ILE A O 1
ATOM 924 N N . ASP A 1 119 ? -3.615 13.707 3.233 1.00 94.81 119 ASP A N 1
ATOM 925 C CA . ASP A 1 119 ? -2.601 14.739 3.454 1.00 94.81 119 ASP A CA 1
ATOM 926 C C . ASP A 1 119 ? -1.223 14.096 3.501 1.00 94.81 119 ASP A C 1
ATOM 928 O O . ASP A 1 119 ? -0.939 13.258 4.354 1.00 94.81 119 ASP A O 1
ATOM 932 N N . MET A 1 120 ? -0.388 14.442 2.528 1.00 93.06 120 MET A N 1
ATOM 933 C CA . MET A 1 120 ? 0.879 13.765 2.291 1.00 93.06 120 MET A CA 1
ATOM 934 C C . MET A 1 120 ? 2.039 14.483 2.971 1.00 93.06 120 MET A C 1
ATOM 936 O O . MET A 1 120 ? 2.197 15.692 2.822 1.00 93.06 120 MET A O 1
ATOM 940 N N . TYR A 1 121 ? 2.887 13.702 3.632 1.00 93.81 121 TYR A N 1
ATOM 941 C CA . TYR A 1 121 ? 4.112 14.140 4.290 1.00 93.81 121 TYR A CA 1
ATOM 942 C C . TYR A 1 121 ? 5.248 13.165 3.990 1.00 93.81 121 TYR A C 1
ATOM 944 O O . TYR A 1 121 ? 5.009 12.023 3.584 1.00 93.81 121 TYR A O 1
ATOM 952 N N . ASN A 1 122 ? 6.486 13.619 4.214 1.00 90.25 122 ASN A N 1
ATOM 953 C CA . ASN A 1 122 ? 7.698 12.856 3.911 1.00 90.25 122 ASN A CA 1
ATOM 954 C C . ASN A 1 122 ? 7.647 12.297 2.479 1.00 90.25 122 ASN A C 1
ATOM 956 O O . ASN A 1 122 ? 7.689 11.083 2.259 1.00 90.25 122 ASN A O 1
ATOM 960 N N . ASP A 1 123 ? 7.486 13.198 1.506 1.00 85.44 123 ASP A N 1
ATOM 961 C CA . ASP A 1 123 ? 7.372 12.877 0.085 1.00 85.44 123 ASP A CA 1
ATOM 962 C C . ASP A 1 123 ? 8.577 13.333 -0.751 1.00 85.44 123 ASP A C 1
ATOM 964 O O . ASP A 1 123 ? 8.494 13.417 -1.982 1.00 85.44 123 ASP A O 1
ATOM 968 N N . GLU A 1 124 ? 9.713 13.592 -0.094 1.00 72.94 124 GLU A N 1
ATOM 969 C CA . GLU A 1 124 ? 10.911 14.095 -0.756 1.00 72.94 124 GLU A CA 1
ATOM 970 C C . GLU A 1 124 ? 11.426 13.103 -1.813 1.00 72.94 124 GLU A C 1
ATOM 972 O O . GLU A 1 124 ? 11.571 11.897 -1.598 1.00 72.94 124 GLU A O 1
ATOM 977 N N . ILE A 1 125 ? 11.710 13.633 -3.005 1.00 55.19 125 ILE A N 1
ATOM 978 C CA . ILE A 1 125 ? 12.143 12.862 -4.169 1.00 55.19 125 ILE A CA 1
ATOM 979 C C . ILE A 1 125 ? 13.619 12.488 -4.016 1.00 55.19 125 ILE A C 1
ATOM 981 O O . ILE A 1 125 ? 14.499 13.349 -4.045 1.00 55.19 125 ILE A O 1
ATOM 985 N N . ILE A 1 126 ? 13.929 11.191 -3.997 1.00 44.88 126 ILE A N 1
ATOM 986 C CA . ILE A 1 126 ? 15.316 10.748 -4.179 1.00 44.88 126 ILE A CA 1
ATOM 987 C C . ILE A 1 126 ? 15.727 10.921 -5.644 1.00 44.88 126 ILE A C 1
ATOM 989 O O . ILE A 1 126 ? 15.313 10.174 -6.533 1.00 44.88 126 ILE A O 1
ATOM 993 N N . GLY A 1 127 ? 16.550 11.953 -5.829 1.00 41.56 127 GLY A N 1
ATOM 994 C CA . GLY A 1 127 ? 17.490 12.244 -6.919 1.00 41.56 127 GLY A CA 1
ATOM 995 C C . GLY A 1 127 ? 18.701 13.060 -6.414 1.00 41.56 127 GLY A C 1
ATOM 996 O O . GLY A 1 127 ? 19.540 13.477 -7.200 1.00 41.56 127 GLY A O 1
ATOM 997 N N . SER A 1 128 ? 18.808 13.266 -5.093 1.00 39.56 128 SER A N 1
ATOM 998 C CA . SER A 1 128 ? 19.835 14.050 -4.384 1.00 39.56 128 SER A CA 1
ATOM 999 C C . SER A 1 128 ? 20.842 13.187 -3.597 1.00 39.56 128 SER A C 1
ATOM 1001 O O . SER A 1 128 ? 21.565 13.688 -2.739 1.00 39.56 128 SER A O 1
ATOM 1003 N N . GLY A 1 129 ? 20.900 11.873 -3.865 1.00 36.81 129 GLY A N 1
ATOM 1004 C CA . GLY A 1 129 ? 21.914 10.975 -3.289 1.00 36.81 129 GLY A CA 1
ATOM 1005 C C . GLY A 1 129 ? 21.650 10.460 -1.867 1.00 36.81 129 GLY A C 1
ATOM 1006 O O . GLY A 1 129 ? 22.586 10.025 -1.204 1.00 36.81 129 GLY A O 1
ATOM 1007 N N . LYS A 1 130 ? 20.406 10.481 -1.372 1.00 50.38 130 LYS A N 1
ATOM 1008 C CA . LYS A 1 130 ? 20.094 10.101 0.020 1.00 50.38 130 LYS A CA 1
ATOM 1009 C C . LYS A 1 130 ? 18.974 9.063 0.142 1.00 50.38 130 LYS A C 1
ATOM 1011 O O . LYS A 1 130 ? 17.974 9.282 0.804 1.00 50.38 130 LYS A O 1
ATOM 1016 N N . LEU A 1 131 ? 19.158 7.881 -0.442 1.00 36.75 131 LEU A N 1
ATOM 1017 C CA . LEU A 1 131 ? 18.461 6.682 0.041 1.00 36.75 131 LEU A CA 1
ATOM 1018 C C . LEU A 1 131 ? 19.499 5.599 0.328 1.00 36.75 131 LEU A C 1
ATOM 1020 O O . LEU A 1 131 ? 20.263 5.240 -0.561 1.00 36.75 131 LEU A O 1
ATOM 1024 N N . ASN A 1 132 ? 19.533 5.132 1.579 1.00 39.69 132 ASN A N 1
ATOM 1025 C CA . ASN A 1 132 ? 20.260 3.960 2.079 1.00 39.69 132 ASN A CA 1
ATOM 1026 C C . ASN A 1 132 ? 21.575 3.600 1.360 1.00 39.69 132 ASN A C 1
ATOM 1028 O O . ASN A 1 132 ? 21.626 2.649 0.584 1.00 39.69 132 ASN A O 1
ATOM 1032 N N . TYR A 1 133 ? 22.665 4.279 1.730 1.00 35.75 133 TYR A N 1
ATOM 1033 C CA . TYR A 1 133 ? 24.021 3.741 1.548 1.00 35.75 133 TYR A CA 1
ATOM 1034 C C . TYR A 1 133 ? 24.475 2.866 2.741 1.00 35.75 133 TYR A C 1
ATOM 1036 O O . TYR A 1 133 ? 25.432 2.109 2.630 1.00 35.75 133 TYR A O 1
ATOM 1044 N N . LEU A 1 134 ? 23.763 2.897 3.879 1.00 35.22 134 LEU A N 1
ATOM 1045 C CA . LEU A 1 134 ? 24.316 2.422 5.158 1.00 35.22 134 LEU A CA 1
ATOM 1046 C C . LEU A 1 134 ? 23.724 1.133 5.758 1.00 35.22 134 LEU A C 1
ATOM 1048 O O . LEU A 1 134 ? 24.247 0.683 6.771 1.00 35.22 134 LEU A O 1
ATOM 1052 N N . VAL A 1 135 ? 22.699 0.496 5.174 1.00 38.03 135 VAL A N 1
ATOM 1053 C CA . VAL A 1 135 ? 21.992 -0.608 5.879 1.00 38.03 135 VAL A CA 1
ATOM 1054 C C . VAL A 1 135 ? 22.316 -2.027 5.381 1.00 38.03 135 VAL A C 1
ATOM 1056 O O . VAL A 1 135 ? 21.907 -2.989 6.017 1.00 38.03 135 VAL A O 1
ATOM 1059 N N . SER A 1 136 ? 23.119 -2.234 4.333 1.00 35.12 136 SER A N 1
ATOM 1060 C CA . SER A 1 136 ? 23.472 -3.622 3.947 1.00 35.12 136 SER A CA 1
ATOM 1061 C C . SER A 1 136 ? 24.911 -3.866 3.505 1.00 35.12 136 SER A C 1
ATOM 1063 O O . SER A 1 136 ? 25.436 -4.938 3.786 1.00 35.12 136 SER A O 1
ATOM 1065 N N . VAL A 1 137 ? 25.596 -2.899 2.891 1.00 36.72 137 VAL A N 1
ATOM 1066 C CA . VAL A 1 137 ? 26.953 -3.145 2.356 1.00 36.72 137 VAL A CA 1
ATOM 1067 C C . VAL A 1 137 ? 28.046 -2.560 3.251 1.00 36.72 137 VAL A C 1
ATOM 1069 O O . VAL A 1 137 ? 29.079 -3.191 3.464 1.00 36.72 137 VAL A O 1
ATOM 1072 N N . GLN A 1 138 ? 27.804 -1.401 3.869 1.00 35.81 138 GLN A N 1
ATOM 1073 C CA . GLN A 1 138 ? 28.809 -0.763 4.721 1.00 35.81 138 GLN A CA 1
ATOM 1074 C C . GLN A 1 138 ? 28.953 -1.412 6.097 1.00 35.81 138 GLN A C 1
ATOM 1076 O O . GLN A 1 138 ? 30.062 -1.413 6.615 1.00 35.81 138 GLN A O 1
ATOM 1081 N N . LEU A 1 139 ? 27.905 -2.023 6.663 1.00 40.31 139 LEU A N 1
ATOM 1082 C CA . LEU A 1 139 ? 28.056 -2.790 7.904 1.00 40.31 139 LEU A CA 1
ATOM 1083 C C . LEU A 1 139 ? 28.892 -4.055 7.668 1.00 40.31 139 LEU A C 1
ATOM 1085 O O . LEU A 1 139 ? 29.777 -4.347 8.454 1.00 40.31 139 LEU A O 1
ATOM 1089 N N . VAL A 1 140 ? 28.689 -4.762 6.553 1.00 43.62 140 VAL A N 1
ATOM 1090 C CA . VAL A 1 140 ? 29.454 -5.980 6.235 1.00 43.62 140 VAL A CA 1
ATOM 1091 C C . VAL A 1 140 ? 30.914 -5.641 5.932 1.00 43.62 140 VAL A C 1
ATOM 1093 O O . VAL A 1 140 ? 31.808 -6.270 6.490 1.00 43.62 140 VAL A O 1
ATOM 1096 N N . GLN A 1 141 ? 31.173 -4.594 5.142 1.00 36.47 141 GLN A N 1
ATOM 1097 C CA . GLN A 1 141 ? 32.540 -4.187 4.818 1.00 36.47 141 GLN A CA 1
ATOM 1098 C C . GLN A 1 141 ? 33.262 -3.566 6.026 1.00 36.47 141 GLN A C 1
ATOM 1100 O O . GLN A 1 141 ? 34.406 -3.910 6.293 1.00 36.47 141 GLN A O 1
ATOM 1105 N N . GLN A 1 142 ? 32.587 -2.740 6.837 1.00 42.06 142 GLN A N 1
ATOM 1106 C CA . GLN A 1 142 ? 33.180 -2.195 8.064 1.00 42.06 142 GLN A CA 1
ATOM 1107 C C . GLN A 1 142 ? 33.365 -3.260 9.149 1.00 42.06 142 GLN A C 1
ATOM 1109 O O . GLN A 1 142 ? 34.324 -3.157 9.904 1.00 42.06 142 GLN A O 1
ATOM 1114 N N . THR A 1 143 ? 32.510 -4.284 9.241 1.00 40.78 143 THR A N 1
ATOM 1115 C CA . THR A 1 143 ? 32.714 -5.415 10.161 1.00 40.78 143 THR A CA 1
ATOM 1116 C C . THR A 1 143 ? 33.848 -6.323 9.683 1.00 40.78 143 THR A C 1
ATOM 1118 O O . THR A 1 143 ? 34.622 -6.778 10.517 1.00 40.78 143 THR A O 1
ATOM 1121 N N . ILE A 1 144 ? 34.027 -6.527 8.374 1.00 44.53 144 ILE A N 1
ATOM 1122 C CA . ILE A 1 144 ? 35.157 -7.292 7.814 1.00 44.53 144 ILE A CA 1
ATOM 1123 C C . ILE A 1 144 ? 36.481 -6.523 7.967 1.00 44.53 144 ILE A C 1
ATOM 1125 O O . ILE A 1 144 ? 37.473 -7.094 8.421 1.00 44.53 144 ILE A O 1
ATOM 1129 N N . ASP A 1 145 ? 36.494 -5.218 7.687 1.00 44.19 145 ASP A N 1
ATOM 1130 C CA . ASP A 1 145 ? 37.704 -4.392 7.766 1.00 44.19 145 ASP A CA 1
ATOM 1131 C C . ASP A 1 145 ? 38.085 -4.035 9.214 1.00 44.19 145 ASP A C 1
ATOM 1133 O O . ASP A 1 145 ? 39.272 -3.936 9.526 1.00 44.19 145 ASP A O 1
ATOM 1137 N N . LYS A 1 146 ? 37.111 -3.933 10.135 1.00 47.34 146 LYS A N 1
ATOM 1138 C CA . LYS A 1 146 ? 37.368 -3.767 11.581 1.00 47.34 146 LYS A CA 1
ATOM 1139 C C . LYS A 1 146 ? 37.613 -5.082 12.323 1.00 47.34 146 LYS A C 1
ATOM 1141 O O . LYS A 1 146 ? 38.185 -5.033 13.405 1.00 47.34 146 LYS A O 1
ATOM 1146 N N . ALA A 1 147 ? 37.230 -6.243 11.784 1.00 40.12 147 ALA A N 1
ATOM 1147 C CA . ALA A 1 147 ? 37.592 -7.545 12.360 1.00 40.12 147 ALA A CA 1
ATOM 1148 C C . ALA A 1 147 ? 38.994 -8.018 11.934 1.00 40.12 147 ALA A C 1
ATOM 1150 O O . ALA A 1 147 ? 39.563 -8.906 12.570 1.00 40.12 147 ALA A O 1
ATOM 1151 N N . ARG A 1 148 ? 39.586 -7.404 10.901 1.00 38.25 148 ARG A N 1
ATOM 1152 C CA . ARG A 1 148 ? 40.922 -7.750 10.391 1.00 38.25 148 ARG A CA 1
ATOM 1153 C C . ARG A 1 148 ? 42.069 -7.557 11.402 1.00 38.25 148 ARG A C 1
ATOM 1155 O O . ARG A 1 148 ? 42.987 -8.371 11.366 1.00 38.25 148 ARG A O 1
ATOM 1162 N N . PRO A 1 149 ? 42.030 -6.582 12.334 1.00 37.59 149 PRO A N 1
ATOM 1163 C CA . PRO A 1 149 ? 43.032 -6.469 13.399 1.00 37.59 149 PRO A CA 1
ATOM 1164 C C . PRO A 1 149 ? 42.704 -7.288 14.662 1.00 37.59 149 PRO A C 1
ATOM 1166 O O . PRO A 1 149 ? 43.586 -7.504 15.484 1.00 37.59 149 PRO A O 1
ATOM 1169 N N . TYR A 1 150 ? 41.459 -7.751 14.842 1.00 38.19 150 TYR A N 1
ATOM 1170 C CA . TYR A 1 150 ? 40.975 -8.321 16.115 1.00 38.19 150 TYR A CA 1
ATOM 1171 C C . TYR A 1 150 ? 40.932 -9.858 16.166 1.00 38.19 150 TYR A C 1
ATOM 1173 O O . TYR A 1 150 ? 40.492 -10.437 17.157 1.00 38.19 150 TYR A O 1
ATOM 1181 N N . LEU A 1 151 ? 41.468 -10.541 15.150 1.00 35.88 151 LEU A N 1
ATOM 1182 C CA . LEU A 1 151 ? 41.749 -11.987 15.197 1.00 35.88 151 LEU A CA 1
ATOM 1183 C C . LEU A 1 151 ? 43.032 -12.340 15.978 1.00 35.88 151 LEU A C 1
ATOM 1185 O O . LEU A 1 151 ? 43.374 -13.512 16.109 1.00 35.88 151 LEU A O 1
ATOM 1189 N N . LEU A 1 152 ? 43.706 -11.341 16.553 1.00 36.62 152 LEU A N 1
ATOM 1190 C CA . LEU A 1 152 ? 44.860 -11.503 17.433 1.00 36.62 152 LEU A CA 1
ATOM 1191 C C . LEU A 1 152 ? 44.717 -10.615 18.673 1.00 36.62 152 LEU A C 1
ATOM 1193 O O . LEU A 1 152 ? 45.494 -9.693 18.847 1.00 36.62 152 LEU A O 1
ATOM 1197 N N . TYR A 1 153 ? 43.727 -10.862 19.530 1.00 28.05 153 TYR A N 1
ATOM 1198 C CA . TYR A 1 153 ? 43.943 -10.872 20.984 1.00 28.05 153 TYR A CA 1
ATOM 1199 C C . TYR A 1 153 ? 42.663 -11.277 21.718 1.00 28.05 153 TYR A C 1
ATOM 1201 O O . TYR A 1 153 ? 41.584 -10.724 21.521 1.00 28.05 153 TYR A O 1
ATOM 1209 N N . LYS A 1 154 ? 42.814 -12.277 22.580 1.00 31.77 154 LYS A N 1
ATOM 1210 C CA . LYS A 1 154 ? 41.817 -12.749 23.538 1.00 31.77 154 LYS A CA 1
ATOM 1211 C C . LYS A 1 154 ? 41.52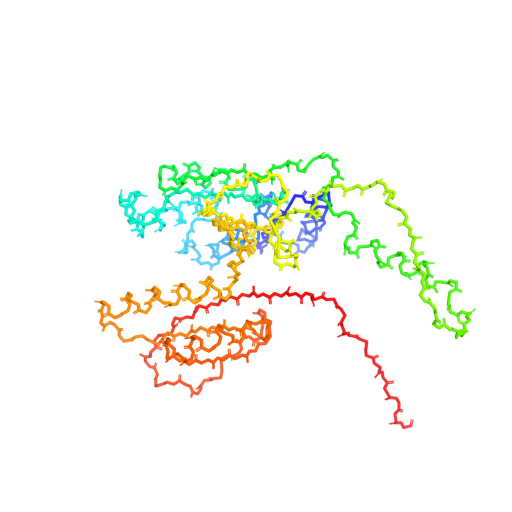7 -11.691 24.614 1.00 31.77 154 LYS A C 1
ATOM 1213 O O . LYS A 1 154 ? 42.434 -10.988 25.040 1.00 31.77 154 LYS A O 1
ATOM 1218 N N . ASN A 1 155 ? 40.307 -11.781 25.152 1.00 34.97 155 ASN A N 1
ATOM 1219 C CA . ASN A 1 155 ? 39.889 -11.425 26.516 1.00 34.97 155 ASN A CA 1
ATOM 1220 C C . ASN A 1 155 ? 39.897 -9.936 26.914 1.00 34.97 155 ASN A C 1
ATOM 1222 O O . ASN A 1 155 ? 40.925 -9.420 27.330 1.00 34.97 155 ASN A O 1
ATOM 1226 N N . GLN A 1 156 ? 38.712 -9.313 26.955 1.00 27.20 156 GLN A N 1
ATOM 1227 C CA . GLN A 1 156 ? 38.059 -8.785 28.175 1.00 27.20 156 GLN A CA 1
ATOM 1228 C C . GLN A 1 156 ? 36.881 -7.863 27.807 1.00 27.20 156 GLN A C 1
ATOM 1230 O O . GLN A 1 156 ? 36.995 -6.978 26.965 1.00 27.20 156 GLN A O 1
ATOM 1235 N N . CYS A 1 157 ? 35.736 -8.095 28.453 1.00 34.19 157 CYS A N 1
ATOM 1236 C CA . CYS A 1 157 ? 34.597 -7.181 28.492 1.00 34.19 157 CYS A CA 1
ATOM 1237 C C . CYS A 1 157 ? 34.961 -5.901 29.250 1.00 34.19 157 CYS A C 1
ATOM 1239 O O . CYS A 1 157 ? 35.325 -5.998 30.417 1.00 34.19 157 CYS A O 1
ATOM 1241 N N . THR A 1 158 ? 34.695 -4.734 28.663 1.00 26.44 158 THR A N 1
ATOM 1242 C CA . THR A 1 158 ? 34.355 -3.504 29.398 1.00 26.44 158 THR A CA 1
ATOM 1243 C C . THR A 1 158 ? 33.500 -2.583 28.525 1.00 26.44 158 THR A C 1
ATOM 1245 O O . THR A 1 158 ? 33.727 -2.435 27.325 1.00 26.44 158 THR A O 1
ATOM 1248 N N . GLN A 1 159 ? 32.468 -1.996 29.136 1.00 34.94 159 GLN A N 1
ATOM 1249 C CA . GLN A 1 159 ? 31.608 -0.977 28.536 1.00 34.94 159 GLN A CA 1
ATOM 1250 C C . GLN A 1 159 ? 32.394 0.319 28.294 1.00 34.94 159 GLN A C 1
ATOM 1252 O O . GLN A 1 159 ? 33.182 0.719 29.148 1.00 34.94 159 GLN A O 1
ATOM 1257 N N . ILE A 1 160 ? 32.127 1.010 27.180 1.00 30.14 160 ILE A N 1
ATOM 1258 C CA . ILE A 1 160 ? 32.632 2.370 26.935 1.00 30.14 160 ILE A CA 1
ATOM 1259 C C . ILE A 1 160 ? 31.432 3.326 26.818 1.00 30.14 160 ILE A C 1
ATOM 1261 O O . ILE A 1 160 ? 30.663 3.206 25.861 1.00 30.14 160 ILE A O 1
ATOM 1265 N N . PRO A 1 161 ? 31.244 4.267 27.762 1.00 31.50 161 PRO A N 1
ATOM 1266 C CA . PRO A 1 161 ? 30.266 5.341 27.649 1.00 31.50 161 PRO A CA 1
ATOM 1267 C C . PRO A 1 161 ? 30.858 6.554 26.909 1.00 31.50 161 PRO A C 1
ATOM 1269 O O . PRO A 1 161 ? 32.005 6.929 27.130 1.00 31.50 161 PRO A O 1
ATOM 1272 N N . GLY A 1 162 ? 30.035 7.204 26.078 1.00 36.34 162 GLY A N 1
ATOM 1273 C CA . GLY A 1 162 ? 30.295 8.543 25.535 1.00 36.34 162 GLY A CA 1
ATOM 1274 C C . GLY A 1 162 ? 30.996 8.591 24.174 1.00 36.34 162 GLY A C 1
ATOM 1275 O O . GLY A 1 162 ? 32.217 8.632 24.090 1.00 36.34 162 GLY A O 1
ATOM 1276 N N . LEU A 1 163 ? 30.214 8.729 23.099 1.00 31.30 163 LEU A N 1
ATOM 1277 C CA . LEU A 1 163 ? 30.669 9.401 21.880 1.00 31.30 163 LEU A CA 1
ATOM 1278 C C . LEU A 1 163 ? 29.572 10.347 21.387 1.00 31.30 163 LEU A C 1
ATOM 1280 O O . LEU A 1 163 ? 28.450 9.938 21.087 1.00 31.30 163 LEU A O 1
ATOM 1284 N N . GLY A 1 164 ? 29.919 11.634 21.372 1.00 28.80 164 GLY A N 1
ATOM 1285 C CA . GLY A 1 164 ? 29.076 12.731 20.925 1.00 28.80 164 GLY A CA 1
ATOM 1286 C C . GLY A 1 164 ? 28.615 12.558 19.481 1.00 28.80 164 GLY A C 1
ATOM 1287 O O . GLY A 1 164 ? 29.309 11.998 18.632 1.00 28.80 164 GLY A O 1
ATOM 1288 N N . ARG A 1 165 ? 27.404 13.058 19.224 1.00 34.78 165 ARG A N 1
ATOM 1289 C CA . ARG A 1 165 ? 26.759 13.075 17.911 1.00 34.78 165 ARG A CA 1
ATOM 1290 C C . ARG A 1 165 ? 27.585 13.913 16.937 1.00 34.78 165 ARG A C 1
ATOM 1292 O O . ARG A 1 165 ? 27.478 15.135 16.920 1.00 34.78 165 ARG A O 1
ATOM 1299 N N . VAL A 1 166 ? 28.362 13.244 16.094 1.00 30.25 166 VAL A N 1
ATOM 1300 C CA . VAL A 1 166 ? 28.875 13.833 14.857 1.00 30.25 166 VAL A CA 1
ATOM 1301 C C . VAL A 1 166 ? 27.738 13.782 13.839 1.00 30.25 166 VAL A C 1
ATOM 1303 O O . VAL A 1 166 ? 27.229 12.711 13.509 1.00 30.25 166 VAL A O 1
ATOM 1306 N N . GLY A 1 167 ? 27.282 14.962 13.419 1.00 36.41 167 GLY A N 1
ATOM 1307 C CA . GLY A 1 167 ? 26.178 15.138 12.485 1.00 36.41 167 GLY A CA 1
ATOM 1308 C C . GLY A 1 167 ? 26.440 14.456 11.143 1.00 36.41 167 GLY A C 1
ATOM 1309 O O . GLY A 1 167 ? 27.432 14.732 10.476 1.00 36.41 167 GLY A O 1
ATOM 1310 N N . GLY A 1 168 ? 25.511 13.590 10.741 1.00 27.69 168 GLY A N 1
ATOM 1311 C CA . GLY A 1 168 ? 25.492 12.951 9.433 1.00 27.69 168 GLY A CA 1
ATOM 1312 C C . GLY A 1 168 ? 24.168 12.226 9.185 1.00 27.69 168 GLY A C 1
ATOM 1313 O O . GLY A 1 168 ? 23.779 11.364 9.965 1.00 27.69 168 GLY A O 1
ATOM 1314 N N . SER A 1 169 ? 23.514 12.566 8.069 1.00 31.67 169 SER A N 1
ATOM 1315 C CA . SER A 1 169 ? 22.527 11.740 7.346 1.00 31.67 169 SER A CA 1
ATOM 1316 C C . SER A 1 169 ? 21.103 11.609 7.922 1.00 31.67 169 SER A C 1
ATOM 1318 O O . SER A 1 169 ? 20.705 10.582 8.458 1.00 31.67 169 SER A O 1
ATOM 1320 N N . THR A 1 170 ? 20.256 12.612 7.687 1.00 42.78 170 THR A N 1
ATOM 1321 C CA . THR A 1 170 ? 18.786 12.476 7.700 1.00 42.78 170 THR A CA 1
ATOM 1322 C C . THR A 1 170 ? 18.292 11.951 6.345 1.00 42.78 170 THR A C 1
ATOM 1324 O O . THR A 1 170 ? 18.493 12.641 5.349 1.00 42.78 170 THR A O 1
ATOM 1327 N N . SER A 1 171 ? 17.660 10.766 6.283 1.00 41.47 171 SER A N 1
ATOM 1328 C CA . SER A 1 171 ? 16.774 10.429 5.140 1.00 41.47 171 SER A CA 1
ATOM 1329 C C . SER A 1 171 ? 15.749 9.299 5.340 1.00 41.47 171 SER A C 1
ATOM 1331 O O . SER A 1 171 ? 14.796 9.227 4.581 1.00 41.47 171 SER A O 1
ATOM 1333 N N . LEU A 1 172 ? 15.880 8.450 6.362 1.00 50.66 172 LEU A N 1
ATOM 1334 C CA . LEU A 1 172 ? 14.846 7.472 6.782 1.00 50.66 172 LEU A CA 1
ATOM 1335 C C . LEU A 1 172 ? 14.771 7.328 8.313 1.00 50.66 172 LEU A C 1
ATOM 1337 O O . LEU A 1 172 ? 13.975 6.568 8.844 1.00 50.66 172 LEU A O 1
ATOM 1341 N N . HIS A 1 173 ? 15.635 8.031 9.048 1.00 62.41 173 HIS A N 1
ATOM 1342 C CA . HIS A 1 173 ? 15.917 7.706 10.447 1.00 62.41 173 HIS A CA 1
ATOM 1343 C C . HIS A 1 173 ? 14.772 8.009 11.420 1.00 62.41 173 HIS A C 1
ATOM 1345 O O . HIS A 1 173 ? 14.848 7.559 12.557 1.00 62.41 173 HIS A O 1
ATOM 1351 N N . TYR A 1 174 ? 13.743 8.752 10.995 1.00 86.88 174 TYR A N 1
ATOM 1352 C CA . TYR A 1 174 ? 12.657 9.201 11.871 1.00 86.88 174 TYR A CA 1
ATOM 1353 C C . TYR A 1 174 ? 11.267 9.175 11.211 1.00 86.88 174 TYR A C 1
ATOM 1355 O O . TYR A 1 174 ? 10.387 9.925 11.627 1.00 86.88 174 TYR A O 1
ATOM 1363 N N . CYS A 1 175 ? 11.075 8.370 10.162 1.00 90.19 175 CYS A N 1
ATOM 1364 C CA . CYS A 1 175 ? 9.797 8.223 9.458 1.00 90.19 175 CYS A CA 1
ATOM 1365 C C . CYS A 1 175 ? 9.634 6.815 8.864 1.00 90.19 175 CYS A C 1
ATOM 1367 O O . CYS A 1 175 ? 10.583 6.030 8.824 1.00 90.19 175 CYS A O 1
ATOM 1369 N N . GLY A 1 176 ? 8.428 6.506 8.396 1.00 92.75 176 GLY A N 1
ATOM 1370 C CA . GLY A 1 176 ? 8.070 5.241 7.768 1.00 92.75 176 GLY A CA 1
ATOM 1371 C C . GLY A 1 176 ? 7.628 4.151 8.743 1.00 92.75 176 GLY A C 1
ATOM 1372 O O . GLY A 1 176 ? 7.825 4.235 9.958 1.00 92.75 176 GLY A O 1
ATOM 1373 N N . ALA A 1 177 ? 7.012 3.105 8.191 1.00 91.69 177 ALA A N 1
ATOM 1374 C CA . ALA A 1 177 ? 6.367 2.046 8.964 1.00 91.69 177 ALA A CA 1
ATOM 1375 C C . ALA A 1 177 ? 7.327 1.337 9.934 1.00 91.69 177 ALA A C 1
ATOM 1377 O O . ALA A 1 177 ? 6.990 1.142 11.102 1.00 91.69 177 ALA A O 1
ATOM 1378 N N . ASP A 1 178 ? 8.541 1.014 9.480 1.00 88.69 178 ASP A N 1
ATOM 1379 C CA . ASP A 1 178 ? 9.554 0.344 10.303 1.00 88.69 178 ASP A CA 1
ATOM 1380 C C . ASP A 1 178 ? 10.005 1.217 11.489 1.00 88.69 178 ASP A C 1
ATOM 1382 O O . ASP A 1 178 ? 10.153 0.722 12.611 1.00 88.69 178 ASP A O 1
ATOM 1386 N N . PHE A 1 179 ? 10.191 2.527 11.276 1.00 91.06 179 PHE A N 1
ATOM 1387 C CA . PHE A 1 179 ? 10.541 3.463 12.348 1.00 91.06 179 PHE A CA 1
ATOM 1388 C C . PHE A 1 179 ? 9.418 3.542 13.382 1.00 91.06 179 PHE A C 1
ATOM 1390 O O . PHE A 1 179 ? 9.659 3.330 14.570 1.00 91.06 179 PHE A O 1
ATOM 1397 N N . VAL A 1 180 ? 8.185 3.780 12.931 1.00 93.19 180 VAL A N 1
ATOM 1398 C CA . VAL A 1 180 ? 7.027 3.933 13.819 1.00 93.19 180 VAL A CA 1
ATOM 1399 C C . VAL A 1 180 ? 6.763 2.653 14.614 1.00 93.19 180 VAL A C 1
ATOM 1401 O O . VAL A 1 180 ? 6.543 2.712 15.824 1.00 93.19 180 VAL A O 1
ATOM 1404 N N . LYS A 1 181 ? 6.848 1.479 13.976 1.00 90.50 181 LYS A N 1
ATOM 1405 C CA . LYS A 1 181 ? 6.658 0.186 14.650 1.00 90.50 181 LYS A CA 1
ATOM 1406 C C . LYS A 1 181 ? 7.760 -0.106 15.668 1.00 90.50 181 LYS A C 1
ATOM 1408 O O . LYS A 1 181 ? 7.456 -0.597 16.754 1.00 90.50 181 LYS A O 1
ATOM 1413 N N . SER A 1 182 ? 9.022 0.157 15.325 1.00 87.88 182 SER A N 1
ATOM 1414 C CA . SER A 1 182 ? 10.161 -0.175 16.193 1.00 87.88 182 SER A CA 1
ATOM 1415 C C . SER A 1 182 ? 10.332 0.799 17.356 1.00 87.88 182 SER A C 1
ATOM 1417 O O . SER A 1 182 ? 10.611 0.364 18.469 1.00 87.88 182 SER A O 1
ATOM 1419 N N . GLN A 1 183 ? 10.152 2.098 17.116 1.00 92.00 183 GLN A N 1
ATOM 1420 C CA . GLN A 1 183 ? 10.334 3.137 18.130 1.00 92.00 183 GLN A CA 1
ATOM 1421 C C . GLN A 1 183 ? 9.053 3.446 18.910 1.00 92.00 183 GLN A C 1
ATOM 1423 O O . GLN A 1 183 ? 9.131 4.112 19.937 1.00 92.00 183 GLN A O 1
ATOM 1428 N N . GLN A 1 184 ? 7.888 2.991 18.427 1.00 92.81 184 GLN A N 1
ATOM 1429 C CA . GLN A 1 184 ? 6.568 3.287 18.998 1.00 92.81 184 GLN A CA 1
ATOM 1430 C C . GLN A 1 184 ? 6.387 4.778 19.311 1.00 92.81 184 GLN A C 1
ATOM 1432 O O . GLN A 1 184 ? 5.973 5.166 20.402 1.00 92.81 184 GLN A O 1
ATOM 1437 N N . THR A 1 185 ? 6.743 5.617 18.340 1.00 93.00 185 THR A N 1
ATOM 1438 C CA . THR A 1 185 ? 6.706 7.072 18.469 1.00 93.00 185 THR A CA 1
ATOM 1439 C C . THR A 1 185 ? 6.200 7.720 17.189 1.00 93.00 185 THR A C 1
ATOM 1441 O O . THR A 1 185 ? 6.247 7.122 16.110 1.00 93.00 185 THR A O 1
ATOM 1444 N N . PHE A 1 186 ? 5.726 8.957 17.317 1.00 93.38 186 PHE A N 1
ATOM 1445 C CA . PHE A 1 186 ? 5.216 9.736 16.198 1.00 93.38 186 PHE A CA 1
ATOM 1446 C C . PHE A 1 186 ? 6.363 10.108 15.237 1.00 93.38 186 PHE A C 1
ATOM 1448 O O . PHE A 1 186 ? 7.421 10.556 15.696 1.00 93.38 186 PHE A O 1
ATOM 1455 N N . PRO A 1 187 ? 6.206 9.917 13.916 1.00 93.38 187 PRO A N 1
ATOM 1456 C CA . PRO A 1 187 ? 7.267 10.214 12.962 1.00 93.38 187 PRO A CA 1
ATOM 1457 C C . PRO A 1 187 ? 7.497 11.719 12.816 1.00 93.38 187 PRO A C 1
ATOM 1459 O O . PRO A 1 187 ? 6.607 12.550 12.997 1.00 93.38 187 PRO A O 1
ATOM 1462 N N . LYS A 1 188 ? 8.723 12.081 12.440 1.00 90.94 188 LYS A N 1
ATOM 1463 C CA . LYS A 1 188 ? 9.091 13.467 12.158 1.00 90.94 188 LYS A CA 1
ATOM 1464 C C . LYS A 1 188 ? 8.482 13.914 10.823 1.00 90.94 188 LYS A C 1
ATOM 1466 O O . LYS A 1 188 ? 8.417 13.132 9.878 1.00 90.94 188 LYS A O 1
ATOM 1471 N N . GLY A 1 189 ? 8.103 15.190 10.741 1.00 87.50 189 GLY A N 1
ATOM 1472 C CA . GLY A 1 189 ? 7.626 15.829 9.507 1.00 87.50 189 GLY A CA 1
ATOM 1473 C C . GLY A 1 189 ? 6.107 15.836 9.340 1.00 87.50 189 GLY A C 1
ATOM 1474 O O . GLY A 1 189 ? 5.615 16.491 8.428 1.00 87.50 189 GLY A O 1
ATOM 1475 N N . LEU A 1 190 ? 5.374 15.161 10.228 1.00 92.25 190 LEU A N 1
ATOM 1476 C CA . LEU A 1 190 ? 3.913 15.152 10.244 1.00 92.25 190 LEU A CA 1
ATOM 1477 C C . LEU A 1 190 ? 3.383 16.156 11.279 1.00 92.25 190 LEU A C 1
ATOM 1479 O O . LEU A 1 190 ? 4.008 16.326 12.332 1.00 92.25 190 LEU A O 1
ATOM 1483 N N . PRO A 1 191 ? 2.235 16.805 11.021 1.00 93.56 191 PRO A N 1
ATOM 1484 C CA . PRO A 1 191 ? 1.555 17.598 12.031 1.00 93.56 191 PRO A CA 1
ATOM 1485 C C . PRO A 1 191 ? 1.014 16.675 13.124 1.00 93.56 191 PRO A C 1
ATOM 1487 O O . PRO A 1 191 ? 0.472 15.605 12.845 1.00 93.56 191 PRO A O 1
ATOM 1490 N N . VAL A 1 192 ? 1.162 17.099 14.376 1.00 93.25 192 VAL A N 1
ATOM 1491 C CA . VAL A 1 192 ? 0.547 16.405 15.508 1.00 93.25 192 VAL A CA 1
ATOM 1492 C C . VAL A 1 192 ? -0.864 16.945 15.669 1.00 93.25 192 VAL A C 1
ATOM 1494 O O . VAL A 1 192 ? -1.058 18.084 16.090 1.00 93.25 192 VAL A O 1
ATOM 1497 N N . GLU A 1 193 ? -1.842 16.118 15.324 1.00 94.50 193 GLU A N 1
ATOM 1498 C CA . GLU A 1 193 ? -3.260 16.416 15.476 1.00 94.50 193 GLU A CA 1
ATOM 1499 C C . GLU A 1 193 ? -3.909 15.353 16.374 1.00 94.50 193 GLU A C 1
ATOM 1501 O O . GLU A 1 193 ? -3.760 14.148 16.150 1.00 94.50 193 GLU A O 1
ATOM 1506 N N . ILE A 1 194 ? -4.618 15.800 17.413 1.00 94.94 194 ILE A N 1
ATOM 1507 C CA . ILE A 1 194 ? -5.256 14.917 18.396 1.00 94.94 194 ILE A CA 1
ATOM 1508 C C . ILE A 1 194 ? -6.363 14.101 17.728 1.00 94.94 194 ILE A C 1
ATOM 1510 O O . ILE A 1 194 ? -7.176 14.632 16.974 1.00 94.94 194 ILE A O 1
ATOM 1514 N N . ASN A 1 195 ? -6.382 12.800 18.010 1.00 92.81 195 ASN A N 1
ATOM 1515 C CA . ASN A 1 195 ? -7.284 11.797 17.447 1.00 92.81 195 ASN A CA 1
ATOM 1516 C C . ASN A 1 195 ? -7.276 11.732 15.905 1.00 92.81 195 ASN A C 1
ATOM 1518 O O . ASN A 1 195 ? -8.152 11.104 15.304 1.00 92.81 195 ASN A O 1
ATOM 1522 N N . ALA A 1 196 ? -6.284 12.339 15.241 1.00 93.38 196 ALA A N 1
ATOM 1523 C CA . ALA A 1 196 ? -6.168 12.281 13.795 1.00 93.38 196 ALA A CA 1
ATOM 1524 C C . ALA A 1 196 ? -5.634 10.921 13.338 1.00 93.38 196 ALA A C 1
ATOM 1526 O O . ALA A 1 196 ? -4.650 10.386 13.855 1.00 93.38 196 ALA A O 1
ATOM 1527 N N . LYS A 1 197 ? -6.283 10.375 12.310 1.00 94.50 197 LYS A N 1
ATOM 1528 C CA . LYS A 1 197 ? -5.912 9.105 11.692 1.00 94.50 197 LYS A CA 1
ATOM 1529 C C . LYS A 1 197 ? -4.658 9.291 10.847 1.00 94.50 197 LYS A C 1
ATOM 1531 O O . LYS A 1 197 ? -4.706 9.912 9.781 1.00 94.50 197 LYS A O 1
ATOM 1536 N N . CYS A 1 198 ? -3.562 8.708 11.314 1.00 96.81 198 CYS A N 1
ATOM 1537 C CA . CYS A 1 198 ? -2.277 8.741 10.638 1.00 96.81 198 CYS A CA 1
ATOM 1538 C C . CYS A 1 198 ? -1.886 7.339 10.168 1.00 96.81 198 CYS A C 1
ATOM 1540 O O . CYS A 1 198 ? -2.259 6.334 10.781 1.00 96.81 198 CYS A O 1
ATOM 1542 N N . CYS A 1 199 ? -1.113 7.265 9.090 1.00 97.44 199 CYS A N 1
ATOM 1543 C CA . CYS A 1 199 ? -0.457 6.035 8.674 1.00 97.44 199 CYS A CA 1
ATOM 1544 C C . CYS A 1 199 ? 0.932 6.308 8.102 1.00 97.44 199 CYS A C 1
ATOM 1546 O O . CYS A 1 199 ? 1.189 7.380 7.554 1.00 97.44 199 CYS A O 1
ATOM 1548 N N . SER A 1 200 ? 1.804 5.309 8.200 1.00 96.56 200 SER A N 1
ATOM 1549 C CA . SER A 1 200 ? 3.117 5.300 7.556 1.00 96.56 200 SER A CA 1
ATOM 1550 C C . SER A 1 200 ? 3.268 4.058 6.705 1.00 96.56 200 SER A C 1
ATOM 1552 O O . SER A 1 200 ? 2.889 2.967 7.140 1.00 96.56 200 SER A O 1
ATOM 1554 N N . VAL A 1 201 ? 3.872 4.223 5.531 1.00 95.06 201 VAL A N 1
ATOM 1555 C CA . VAL A 1 201 ? 4.335 3.109 4.694 1.00 95.06 201 VAL A CA 1
ATOM 1556 C C . VAL A 1 201 ? 5.837 2.898 4.844 1.00 95.06 201 VAL A C 1
ATOM 1558 O O . VAL A 1 201 ? 6.531 3.733 5.424 1.00 95.06 201 VAL A O 1
ATOM 1561 N N . ASP A 1 202 ? 6.360 1.779 4.363 1.00 90.81 202 ASP A N 1
ATOM 1562 C CA . ASP A 1 202 ? 7.800 1.593 4.190 1.00 90.81 202 ASP A CA 1
ATOM 1563 C C . ASP A 1 202 ? 8.285 2.018 2.791 1.00 90.81 202 ASP A C 1
ATOM 1565 O O . ASP A 1 202 ? 7.543 2.587 1.986 1.00 90.81 202 ASP A O 1
ATOM 1569 N N . GLY A 1 203 ? 9.581 1.829 2.524 1.00 86.31 203 GLY A N 1
ATOM 1570 C CA . GLY A 1 203 ? 10.262 2.431 1.374 1.00 86.31 203 GLY A CA 1
ATOM 1571 C C . GLY A 1 203 ? 9.710 2.004 0.009 1.00 86.31 203 GLY A C 1
ATOM 1572 O O . GLY A 1 203 ? 9.659 2.830 -0.907 1.00 86.31 203 GLY A O 1
ATOM 1573 N N . ASP A 1 204 ? 9.285 0.748 -0.126 1.00 88.25 204 ASP A N 1
ATOM 1574 C CA . ASP A 1 204 ? 8.676 0.160 -1.324 1.00 88.25 204 ASP A CA 1
ATOM 1575 C C . ASP A 1 204 ? 7.145 0.014 -1.240 1.00 88.25 204 ASP A C 1
ATOM 1577 O O . ASP A 1 204 ? 6.515 -0.412 -2.216 1.00 88.25 204 ASP A O 1
ATOM 1581 N N . ALA A 1 205 ? 6.553 0.483 -0.135 1.00 92.31 205 ALA A N 1
ATOM 1582 C CA . ALA A 1 205 ? 5.121 0.532 0.145 1.00 92.31 205 ALA A CA 1
ATOM 1583 C C . ALA A 1 205 ? 4.430 -0.838 0.106 1.00 92.31 205 ALA A C 1
ATOM 1585 O O . ALA A 1 205 ? 3.331 -0.968 -0.445 1.00 92.31 205 ALA A O 1
ATOM 1586 N N . ASP A 1 206 ? 5.075 -1.853 0.684 1.00 92.31 206 ASP A N 1
ATOM 1587 C CA . ASP A 1 206 ? 4.480 -3.170 0.927 1.00 92.31 206 ASP A CA 1
ATOM 1588 C C . ASP A 1 206 ? 4.062 -3.376 2.397 1.00 92.31 206 ASP A C 1
ATOM 1590 O O . ASP A 1 206 ? 3.319 -4.315 2.702 1.00 92.31 206 ASP A O 1
ATOM 1594 N N . ARG A 1 207 ? 4.424 -2.439 3.288 1.00 90.81 207 ARG A N 1
ATOM 1595 C CA . ARG A 1 207 ? 3.953 -2.370 4.679 1.00 90.81 207 ARG A CA 1
ATOM 1596 C C . ARG A 1 207 ? 3.218 -1.077 4.963 1.00 90.81 207 ARG A C 1
ATOM 1598 O O . ARG A 1 207 ? 3.553 -0.014 4.447 1.00 90.81 207 ARG A O 1
ATOM 1605 N N . ILE A 1 208 ? 2.249 -1.171 5.868 1.00 95.44 208 ILE A N 1
ATOM 1606 C CA . ILE A 1 208 ? 1.523 -0.033 6.421 1.00 95.44 208 ILE A CA 1
ATOM 1607 C C . ILE A 1 208 ? 1.284 -0.244 7.915 1.00 95.44 208 ILE A C 1
ATOM 1609 O O . ILE A 1 208 ? 0.950 -1.344 8.356 1.00 95.44 208 ILE A O 1
ATOM 1613 N N . VAL A 1 209 ? 1.434 0.824 8.692 1.00 95.88 209 VAL A N 1
ATOM 1614 C CA . VAL A 1 209 ? 1.003 0.891 10.094 1.00 95.88 209 VAL A CA 1
ATOM 1615 C C . VAL A 1 209 ? 0.143 2.127 10.293 1.00 95.88 209 VAL A C 1
ATOM 1617 O O . VAL A 1 209 ? 0.406 3.166 9.685 1.00 95.88 209 VAL A O 1
ATOM 1620 N N . TYR A 1 210 ? -0.870 2.017 11.146 1.00 97.44 210 TYR A N 1
ATOM 1621 C CA . TYR A 1 210 ? -1.705 3.139 11.562 1.00 97.44 210 TYR A CA 1
ATOM 1622 C C . TYR A 1 210 ? -1.329 3.581 12.971 1.00 97.44 210 TYR A C 1
ATOM 1624 O O . TYR A 1 210 ? -0.768 2.812 13.752 1.00 97.44 210 TYR A O 1
ATOM 1632 N N . TYR A 1 211 ? -1.617 4.832 13.300 1.00 97.12 211 TYR A N 1
ATOM 1633 C CA . TYR A 1 211 ? -1.403 5.380 14.636 1.00 97.12 211 TYR A CA 1
ATOM 1634 C C . TYR A 1 211 ? -2.177 6.686 14.812 1.00 97.12 211 TYR A C 1
ATOM 1636 O O . TYR A 1 211 ? -2.645 7.288 13.843 1.00 97.12 211 TYR A O 1
ATOM 1644 N N . TYR A 1 212 ? -2.307 7.115 16.063 1.00 96.38 212 TYR A N 1
ATOM 1645 C CA . TYR A 1 212 ? -2.855 8.416 16.435 1.00 96.38 212 TYR A CA 1
ATOM 1646 C C . TYR A 1 212 ? -2.285 8.866 17.787 1.00 96.38 212 TYR A C 1
ATOM 1648 O O . TYR A 1 212 ? -1.701 8.068 18.529 1.00 96.38 212 TYR A O 1
ATOM 1656 N N . ILE A 1 213 ? -2.445 10.152 18.095 1.00 96.19 213 ILE A N 1
ATOM 1657 C CA . ILE A 1 213 ? -2.192 10.720 19.423 1.00 96.19 213 ILE A CA 1
ATOM 1658 C C . ILE A 1 213 ? -3.543 10.965 20.094 1.00 96.19 213 ILE A C 1
ATOM 1660 O O . ILE A 1 213 ? -4.415 11.555 19.464 1.00 96.19 213 ILE A O 1
ATOM 1664 N N . ASP A 1 214 ? -3.740 10.507 21.329 1.00 95.31 214 ASP A N 1
ATOM 1665 C CA . ASP A 1 214 ? -4.982 10.764 22.072 1.00 95.31 214 ASP A CA 1
ATOM 1666 C C . ASP A 1 214 ? -5.000 12.145 22.755 1.00 95.31 214 ASP A C 1
ATOM 1668 O O . ASP A 1 214 ? -4.024 12.892 22.729 1.00 95.31 214 ASP A O 1
ATOM 1672 N N . GLU A 1 215 ? -6.115 12.481 23.403 1.00 95.69 215 GLU A N 1
ATOM 1673 C CA . GLU A 1 215 ? -6.317 13.746 24.130 1.00 95.69 215 GLU A CA 1
ATOM 1674 C C . GLU A 1 215 ? -5.319 13.977 25.278 1.00 95.69 215 GLU A C 1
ATOM 1676 O O . GLU A 1 215 ? -5.091 15.116 25.680 1.00 95.69 215 GLU A O 1
ATOM 1681 N N . ASN A 1 216 ? -4.673 12.915 25.771 1.00 96.19 216 ASN A N 1
ATOM 1682 C CA . ASN A 1 216 ? -3.647 12.973 26.812 1.00 96.19 216 ASN A CA 1
ATOM 1683 C C . ASN A 1 216 ? -2.225 13.070 26.229 1.00 96.19 216 ASN A C 1
ATOM 1685 O O . ASN A 1 216 ? -1.249 12.866 26.953 1.00 96.19 216 ASN A O 1
ATOM 1689 N N . ASN A 1 217 ? -2.089 13.357 24.929 1.00 93.94 217 ASN A N 1
ATOM 1690 C CA . ASN A 1 217 ? -0.828 13.345 24.183 1.00 93.94 217 ASN A CA 1
ATOM 1691 C C . ASN A 1 217 ? -0.108 11.983 24.184 1.00 93.94 217 ASN A C 1
ATOM 1693 O O . ASN A 1 217 ? 1.113 11.917 24.008 1.00 93.94 217 ASN A O 1
ATOM 1697 N N . LYS A 1 218 ? -0.837 10.876 24.366 1.00 96.31 218 LYS A N 1
ATOM 1698 C CA . LYS A 1 218 ? -0.265 9.529 24.319 1.00 96.31 218 LYS A CA 1
ATOM 1699 C C . LYS A 1 218 ? -0.310 8.977 22.899 1.00 96.31 218 LYS A C 1
ATOM 1701 O O . LYS A 1 218 ? -1.335 9.028 22.225 1.00 96.31 218 LYS A O 1
ATOM 1706 N N . PHE A 1 219 ? 0.807 8.397 22.469 1.00 96.19 219 PHE A N 1
ATOM 1707 C CA . PHE A 1 219 ? 0.913 7.702 21.191 1.00 96.19 219 PHE A CA 1
ATOM 1708 C C . PHE A 1 219 ? 0.277 6.311 21.250 1.00 96.19 219 PHE A C 1
ATOM 1710 O O . PHE A 1 219 ? 0.586 5.510 22.137 1.00 96.19 219 PHE A O 1
ATOM 1717 N N . HIS A 1 220 ? -0.575 6.016 20.269 1.00 95.81 220 HIS A N 1
ATOM 1718 C CA . HIS A 1 220 ? -1.227 4.720 20.104 1.00 95.81 220 HIS A CA 1
ATOM 1719 C C . HIS A 1 220 ? -0.877 4.121 18.749 1.00 95.81 220 HIS A C 1
ATOM 1721 O O . HIS A 1 220 ? -1.213 4.676 17.703 1.00 95.81 220 HIS A O 1
ATOM 1727 N N . LEU A 1 221 ? -0.224 2.960 18.777 1.00 95.06 221 LEU A N 1
ATOM 1728 C CA . LEU A 1 221 ? 0.100 2.190 17.582 1.00 95.06 221 LEU A CA 1
ATOM 1729 C C . LEU A 1 221 ? -1.050 1.247 17.217 1.00 95.06 221 LEU A C 1
ATOM 1731 O O . LEU A 1 221 ? -1.482 0.423 18.024 1.00 95.06 221 LEU A O 1
ATOM 1735 N N . MET A 1 222 ? -1.473 1.311 15.961 1.00 93.44 222 MET A N 1
ATOM 1736 C CA . MET A 1 222 ? -2.356 0.346 15.318 1.00 93.44 222 MET A CA 1
ATOM 1737 C C . MET A 1 222 ? -1.544 -0.424 14.280 1.00 93.44 222 MET A C 1
ATOM 1739 O O . MET A 1 222 ? -1.523 -0.111 13.088 1.00 93.44 222 MET A O 1
ATOM 1743 N N . ASP A 1 223 ? -0.808 -1.409 14.778 1.00 88.19 223 ASP A N 1
ATOM 1744 C CA . ASP A 1 223 ? -0.013 -2.280 13.936 1.00 88.19 223 ASP A CA 1
ATOM 1745 C C . ASP A 1 223 ? -0.887 -3.288 13.188 1.00 88.19 223 ASP A C 1
ATOM 1747 O O . ASP A 1 223 ? -2.116 -3.306 13.237 1.00 88.19 223 ASP A O 1
ATOM 1751 N N . GLY A 1 224 ? -0.208 -4.159 12.476 1.00 85.31 224 GLY A N 1
ATOM 1752 C CA . GLY A 1 224 ? -0.815 -5.220 11.726 1.00 85.31 224 GLY A CA 1
ATOM 1753 C C . GLY A 1 224 ? -1.821 -6.129 12.363 1.00 85.31 224 GLY A C 1
ATOM 1754 O O . GLY A 1 224 ? -2.795 -6.486 11.713 1.00 85.31 224 GLY A O 1
ATOM 1755 N N . ASP A 1 225 ? -1.587 -6.520 13.612 1.00 83.12 225 ASP A N 1
ATOM 1756 C CA . ASP A 1 225 ? -2.531 -7.390 14.298 1.00 83.12 225 ASP A CA 1
ATOM 1757 C C . ASP A 1 225 ? -3.857 -6.655 14.471 1.00 83.12 225 ASP A C 1
ATOM 1759 O O . ASP A 1 225 ? -4.913 -7.235 14.237 1.00 83.12 225 ASP A O 1
ATOM 1763 N N . ARG A 1 226 ? -3.810 -5.349 14.777 1.00 87.81 226 ARG A N 1
ATOM 1764 C CA . ARG A 1 226 ? -5.003 -4.492 14.836 1.00 87.81 226 ARG A CA 1
ATOM 1765 C C . ARG A 1 226 ? -5.682 -4.357 13.477 1.00 87.81 226 ARG A C 1
ATOM 1767 O O . ARG A 1 226 ? -6.907 -4.386 13.416 1.00 87.81 226 ARG A O 1
ATOM 1774 N N . ILE A 1 227 ? -4.912 -4.224 12.396 1.00 90.00 227 ILE A N 1
ATOM 1775 C CA . ILE A 1 227 ? -5.462 -4.184 11.031 1.00 90.00 227 ILE A CA 1
ATOM 1776 C C . ILE A 1 227 ? -6.150 -5.516 10.707 1.00 90.00 227 ILE A C 1
ATOM 1778 O O . ILE A 1 227 ? -7.272 -5.533 10.203 1.00 90.00 227 ILE A O 1
ATOM 1782 N N . ALA A 1 228 ? -5.505 -6.634 11.025 1.00 86.69 228 ALA A N 1
ATOM 1783 C CA . ALA A 1 228 ? -5.997 -7.958 10.692 1.00 86.69 228 ALA A CA 1
ATOM 1784 C C . ALA A 1 228 ? -7.250 -8.326 11.497 1.00 86.69 228 ALA A C 1
ATOM 1786 O O . ALA A 1 228 ? -8.209 -8.838 10.917 1.00 86.69 228 ALA A O 1
ATOM 1787 N N . THR A 1 229 ? -7.292 -8.019 12.799 1.00 86.50 229 THR A N 1
ATOM 1788 C CA . THR A 1 229 ? -8.499 -8.228 13.614 1.00 86.50 229 THR A CA 1
ATOM 1789 C C . THR A 1 229 ? -9.645 -7.325 13.179 1.00 86.50 229 THR A C 1
ATOM 1791 O O . THR A 1 229 ? -10.777 -7.798 13.116 1.00 86.50 229 THR A O 1
ATOM 1794 N N . LEU A 1 230 ? -9.367 -6.071 12.804 1.00 89.06 230 LEU A N 1
ATOM 1795 C CA . LEU A 1 230 ? -10.375 -5.148 12.278 1.00 89.06 230 LEU A CA 1
ATOM 1796 C C . LEU A 1 230 ? -11.008 -5.677 10.983 1.00 89.06 230 LEU A C 1
ATOM 1798 O O . LEU A 1 230 ? -12.231 -5.747 10.877 1.00 89.06 230 LEU A O 1
ATOM 1802 N N . VAL A 1 231 ? -10.184 -6.077 10.009 1.00 89.38 231 VAL A N 1
ATOM 1803 C CA . VAL A 1 231 ? -10.670 -6.636 8.735 1.00 89.38 231 VAL A CA 1
ATOM 1804 C C . VAL A 1 231 ? -11.442 -7.932 8.972 1.00 89.38 231 VAL A C 1
ATOM 1806 O O . VAL A 1 231 ? -12.497 -8.136 8.379 1.00 89.38 231 VAL A O 1
ATOM 1809 N N . THR A 1 232 ? -10.947 -8.791 9.862 1.00 87.38 232 THR A N 1
ATOM 1810 C CA . THR A 1 232 ? -11.599 -10.063 10.194 1.00 87.38 232 THR A CA 1
ATOM 1811 C C . THR A 1 232 ? -12.971 -9.845 10.834 1.00 87.38 232 THR A C 1
ATOM 1813 O O . THR A 1 232 ? -13.934 -10.481 10.412 1.00 87.38 232 THR A O 1
ATOM 1816 N N . GLY A 1 233 ? -13.081 -8.920 11.794 1.00 87.19 233 GLY A N 1
ATOM 1817 C CA . GLY A 1 233 ? -14.358 -8.562 12.416 1.00 87.19 233 GLY A CA 1
ATOM 1818 C C . GLY A 1 233 ? -15.363 -8.025 11.395 1.00 87.19 233 GLY A C 1
ATOM 1819 O O . GLY A 1 233 ? -16.490 -8.509 11.331 1.00 87.19 233 GLY A O 1
ATOM 1820 N N . TYR A 1 234 ? -14.926 -7.121 10.512 1.00 89.50 234 TYR A N 1
ATOM 1821 C CA . TYR A 1 234 ? -15.771 -6.615 9.427 1.00 89.50 234 TYR A CA 1
ATOM 1822 C C . TYR A 1 234 ? -16.263 -7.732 8.492 1.00 89.50 234 TYR A C 1
ATOM 1824 O O . TYR A 1 234 ? -17.448 -7.804 8.172 1.00 89.50 234 TYR A O 1
ATOM 1832 N N . LEU A 1 235 ? -15.376 -8.637 8.063 1.00 89.38 235 LEU A N 1
ATOM 1833 C CA . LEU A 1 235 ? -15.764 -9.759 7.204 1.00 89.38 235 LEU A CA 1
ATOM 1834 C C . LEU A 1 235 ? -16.753 -10.699 7.903 1.00 89.38 235 LEU A C 1
ATOM 1836 O O . LEU A 1 235 ? -17.673 -11.194 7.256 1.00 89.38 235 LEU A O 1
ATOM 1840 N N . GLN A 1 236 ? -16.599 -10.927 9.208 1.00 86.62 236 GLN A N 1
ATOM 1841 C CA . GLN A 1 236 ? -17.529 -11.739 9.990 1.00 86.62 236 GLN A CA 1
ATOM 1842 C C . GLN A 1 236 ? -18.930 -11.118 10.038 1.00 86.62 236 GLN A C 1
ATOM 1844 O O . GLN A 1 236 ? -19.908 -11.830 9.810 1.00 86.62 236 GLN A O 1
ATOM 1849 N N . GLU A 1 237 ? -19.037 -9.806 10.263 1.00 88.69 237 GLU A N 1
ATOM 1850 C CA . GLU A 1 237 ? -20.318 -9.086 10.219 1.00 88.69 237 GLU A CA 1
ATOM 1851 C C . GLU A 1 237 ? -20.985 -9.206 8.839 1.00 88.69 237 GLU A C 1
ATOM 1853 O O . GLU A 1 237 ? -22.173 -9.518 8.742 1.00 88.69 237 GLU A O 1
ATOM 1858 N N . VAL A 1 238 ? -20.216 -9.040 7.757 1.00 89.75 238 VAL A N 1
ATOM 1859 C CA . VAL A 1 238 ? -20.723 -9.191 6.381 1.00 89.75 238 VAL A CA 1
ATOM 1860 C C . VAL A 1 238 ? -21.203 -10.624 6.110 1.00 89.75 238 VAL A C 1
ATOM 1862 O O . VAL A 1 238 ? -22.266 -10.824 5.519 1.00 89.75 238 VAL A O 1
ATOM 1865 N N . LEU A 1 239 ? -20.465 -11.645 6.556 1.00 88.62 239 LEU A N 1
ATOM 1866 C CA . LEU A 1 239 ? -20.877 -13.046 6.398 1.00 88.62 239 LEU A CA 1
ATOM 1867 C C . LEU A 1 239 ? -22.175 -13.347 7.156 1.00 88.62 239 LEU A C 1
ATOM 1869 O O . LEU A 1 239 ? -23.075 -13.978 6.603 1.00 88.62 239 LEU A O 1
ATOM 1873 N N . GLN A 1 240 ? -22.310 -12.837 8.382 1.00 87.94 240 GLN A N 1
ATOM 1874 C CA . GLN A 1 240 ? -23.532 -12.990 9.174 1.00 87.94 240 GLN A CA 1
ATOM 1875 C C . GLN A 1 240 ? -24.746 -12.354 8.487 1.00 87.94 240 GLN A C 1
ATOM 1877 O O . GLN A 1 240 ? -25.818 -12.954 8.469 1.00 87.94 240 GLN A O 1
ATOM 1882 N N . GLN A 1 241 ? -24.576 -11.181 7.871 1.00 90.31 241 GLN A N 1
ATOM 1883 C CA . GLN A 1 241 ? -25.653 -10.487 7.155 1.00 90.31 241 GLN A CA 1
ATOM 1884 C C . GLN A 1 241 ? -26.076 -11.192 5.860 1.00 90.31 241 GLN A C 1
ATOM 1886 O O . GLN A 1 241 ? -27.240 -11.118 5.472 1.00 90.31 241 GLN A O 1
ATOM 1891 N N . THR A 1 242 ? -25.148 -11.864 5.176 1.00 92.06 242 THR A N 1
ATOM 1892 C CA . THR A 1 242 ? -25.437 -12.550 3.902 1.00 92.06 242 THR A CA 1
ATOM 1893 C C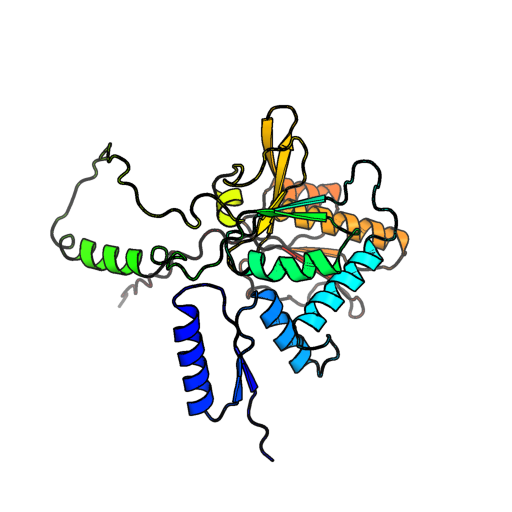 . THR A 1 242 ? -26.002 -13.959 4.083 1.00 92.06 242 THR A C 1
ATOM 1895 O O . THR A 1 242 ? -26.592 -14.499 3.149 1.00 92.06 242 THR A O 1
ATOM 1898 N N . GLY A 1 243 ? -25.815 -14.572 5.257 1.00 86.44 243 GLY A N 1
ATOM 1899 C CA . GLY A 1 243 ? -26.235 -15.949 5.533 1.00 86.44 243 GLY A CA 1
ATOM 1900 C C . GLY A 1 243 ? -25.423 -17.017 4.786 1.00 86.44 243 GLY A C 1
ATOM 1901 O O . GLY A 1 243 ? -25.796 -18.191 4.801 1.00 86.44 243 GLY A O 1
ATOM 1902 N N . ILE A 1 244 ? -24.322 -16.637 4.127 1.00 90.56 244 ILE A N 1
ATOM 1903 C CA . ILE A 1 244 ? -23.453 -17.566 3.399 1.00 90.56 244 ILE A CA 1
ATOM 1904 C C . ILE A 1 244 ? -22.584 -18.329 4.403 1.00 90.56 244 ILE A C 1
ATOM 1906 O O . ILE A 1 244 ? -21.904 -17.739 5.243 1.00 90.56 244 ILE A O 1
ATOM 1910 N N . GLN A 1 245 ? -22.560 -19.656 4.288 1.00 86.56 245 GLN A N 1
ATOM 1911 C CA . GLN A 1 245 ? -21.699 -20.506 5.107 1.00 86.56 245 GLN A CA 1
ATOM 1912 C C . GLN A 1 245 ? -20.287 -20.571 4.516 1.00 86.56 245 GLN A C 1
ATOM 1914 O O . GLN A 1 245 ? -20.010 -21.376 3.628 1.00 86.56 245 GLN A O 1
ATOM 1919 N N . LEU A 1 246 ? -19.389 -19.724 5.020 1.00 84.94 246 LEU A N 1
ATOM 1920 C CA . LEU A 1 246 ? -17.963 -19.749 4.692 1.00 84.94 246 LEU A CA 1
ATOM 1921 C C . LEU A 1 246 ? -17.123 -19.885 5.959 1.00 84.94 246 LEU A C 1
ATOM 1923 O O . LEU A 1 246 ? -17.430 -19.303 6.998 1.00 84.94 246 LEU A O 1
ATOM 1927 N N . ASN A 1 247 ? -16.023 -20.629 5.850 1.00 83.88 247 ASN A N 1
ATOM 1928 C CA . ASN A 1 247 ? -15.022 -20.692 6.907 1.00 83.88 247 ASN A CA 1
ATOM 1929 C C . ASN A 1 247 ? -14.109 -19.466 6.803 1.00 83.88 247 ASN A C 1
ATOM 1931 O O . ASN A 1 247 ? -13.418 -19.293 5.796 1.00 83.88 247 ASN A O 1
ATOM 1935 N N . LEU A 1 248 ? -14.086 -18.644 7.853 1.00 81.81 248 LEU A N 1
ATOM 1936 C CA . LEU A 1 248 ? -13.188 -17.498 7.976 1.00 81.81 248 LEU A CA 1
ATOM 1937 C C . LEU A 1 248 ? -12.017 -17.853 8.899 1.00 81.81 248 LEU A C 1
ATOM 1939 O O . LEU A 1 248 ? -12.212 -18.390 9.992 1.00 81.81 248 LEU A O 1
ATOM 1943 N N . GLY A 1 249 ? -10.797 -17.580 8.437 1.00 81.88 249 GLY A N 1
ATOM 1944 C CA . GLY A 1 249 ? -9.571 -17.830 9.188 1.00 81.88 249 GLY A CA 1
ATOM 1945 C C . GLY A 1 249 ? -8.627 -16.634 9.154 1.00 81.88 249 GLY A C 1
ATOM 1946 O O . GLY A 1 249 ? -8.449 -15.995 8.113 1.00 81.88 249 GLY A O 1
ATOM 1947 N N . LEU A 1 250 ? -7.987 -16.375 10.294 1.00 79.94 250 LEU A N 1
ATOM 1948 C CA . LEU A 1 250 ? -6.969 -15.346 10.458 1.00 79.94 250 LEU A CA 1
ATOM 1949 C C . LEU A 1 250 ? -5.616 -16.002 10.747 1.00 79.94 250 LEU A C 1
ATOM 1951 O O . LEU A 1 250 ? -5.481 -16.803 11.675 1.00 79.94 250 LEU A O 1
ATOM 1955 N N . VAL A 1 251 ? -4.615 -15.668 9.934 1.00 79.94 251 VAL A N 1
ATOM 1956 C CA . VAL A 1 251 ? -3.259 -16.216 10.051 1.00 79.94 251 VAL A CA 1
ATOM 1957 C C . VAL A 1 251 ? -2.332 -15.167 10.649 1.00 79.94 251 VAL A C 1
ATOM 1959 O O . VAL A 1 251 ? -2.266 -14.038 10.161 1.00 79.94 251 VAL A O 1
ATOM 1962 N N . GLN A 1 252 ? -1.587 -15.566 11.677 1.00 71.88 252 GLN A N 1
ATOM 1963 C CA . GLN A 1 252 ? -0.611 -14.730 12.368 1.00 71.88 252 GLN A CA 1
ATOM 1964 C C . GLN A 1 252 ? 0.749 -15.424 12.444 1.00 71.88 252 GLN A C 1
ATOM 1966 O O . GLN A 1 252 ? 0.864 -16.651 12.362 1.00 71.88 252 GLN A O 1
ATOM 1971 N N . THR A 1 253 ? 1.796 -14.623 12.623 1.00 70.69 253 THR A N 1
ATOM 1972 C CA . THR A 1 253 ? 3.141 -15.119 12.922 1.00 70.69 253 THR A CA 1
ATOM 1973 C C . THR A 1 253 ? 3.374 -15.134 14.434 1.00 70.69 253 THR A C 1
ATOM 1975 O O . THR A 1 253 ? 2.607 -14.563 15.204 1.00 70.69 253 THR A O 1
ATOM 1978 N N . ALA A 1 254 ? 4.478 -15.740 14.875 1.00 66.00 254 ALA A N 1
ATOM 1979 C CA . ALA A 1 254 ? 4.876 -15.732 16.286 1.00 66.00 254 ALA A CA 1
ATOM 1980 C C . ALA A 1 254 ? 5.180 -14.325 16.850 1.00 66.00 254 ALA A C 1
ATOM 1982 O O . ALA A 1 254 ? 5.336 -14.179 18.057 1.00 66.00 254 ALA A O 1
ATOM 1983 N N . TYR A 1 255 ? 5.279 -13.302 15.993 1.00 59.19 255 TYR A N 1
ATOM 1984 C CA . TYR A 1 255 ? 5.498 -11.911 16.399 1.00 59.19 255 TYR A CA 1
ATOM 1985 C C . TYR A 1 255 ? 4.201 -11.170 16.737 1.00 59.19 255 TYR A C 1
ATOM 1987 O O . TYR A 1 255 ? 4.261 -9.995 17.103 1.00 59.19 255 TYR A O 1
ATOM 1995 N N . ALA A 1 256 ? 3.051 -11.832 16.589 1.00 62.00 256 ALA A N 1
ATOM 1996 C CA . ALA A 1 256 ? 1.769 -11.251 16.928 1.00 62.00 256 ALA A CA 1
ATOM 1997 C C . ALA A 1 256 ? 1.633 -11.025 18.438 1.00 62.00 256 ALA A C 1
ATOM 1999 O O . ALA A 1 256 ? 2.093 -11.826 19.257 1.00 62.00 256 ALA A O 1
ATOM 2000 N N . ASN A 1 257 ? 0.980 -9.929 18.816 1.00 66.50 257 ASN A N 1
ATOM 2001 C CA . ASN A 1 257 ? 0.709 -9.627 20.216 1.00 66.50 257 ASN A CA 1
ATOM 2002 C C . ASN A 1 257 ? -0.231 -10.693 20.808 1.00 66.50 257 ASN A C 1
ATOM 2004 O O . ASN A 1 257 ? -1.309 -10.920 20.261 1.00 66.50 257 ASN A O 1
ATOM 2008 N N . GLY A 1 258 ? 0.117 -11.293 21.951 1.00 55.59 258 GLY A N 1
ATOM 2009 C CA . GLY A 1 258 ? -0.725 -12.296 22.620 1.00 55.59 258 GLY A CA 1
ATOM 2010 C C . GLY A 1 258 ? -2.149 -11.811 22.928 1.00 55.59 258 GLY A C 1
ATOM 2011 O O . GLY A 1 258 ? -3.090 -12.592 22.822 1.00 55.59 258 GLY A O 1
ATOM 2012 N N . ALA A 1 259 ? -2.337 -10.509 23.182 1.00 60.88 259 ALA A N 1
ATOM 2013 C CA . ALA A 1 259 ? -3.665 -9.911 23.358 1.00 60.88 259 ALA A CA 1
ATOM 2014 C C . ALA A 1 259 ? -4.508 -9.932 22.067 1.00 60.88 259 ALA A C 1
ATOM 2016 O O . ALA A 1 259 ? -5.735 -9.990 22.121 1.00 60.88 259 ALA A O 1
ATOM 2017 N N . SER A 1 260 ? -3.867 -9.899 20.893 1.00 60.50 260 SER A N 1
ATOM 2018 C CA . SER A 1 260 ? -4.567 -10.085 19.619 1.00 60.50 260 SER A CA 1
ATOM 2019 C C . SER A 1 260 ? -5.008 -11.537 19.451 1.00 60.50 260 SER A C 1
ATOM 2021 O O . SER A 1 260 ? -6.166 -11.776 19.125 1.00 60.50 260 SER A O 1
ATOM 2023 N N . THR A 1 261 ? -4.142 -12.504 19.771 1.00 59.22 261 THR A N 1
ATOM 2024 C CA . THR A 1 261 ? -4.484 -13.933 19.756 1.00 59.22 261 THR A CA 1
ATOM 2025 C C . THR A 1 261 ? -5.645 -14.235 20.704 1.00 59.22 261 THR A C 1
ATOM 2027 O O . THR A 1 261 ? -6.552 -14.986 20.347 1.00 59.22 261 THR A O 1
ATOM 2030 N N . GLU A 1 262 ? -5.664 -13.613 21.884 1.00 59.91 262 GLU A N 1
ATOM 2031 C CA . GLU A 1 262 ? -6.759 -13.738 22.846 1.00 59.91 262 GLU A CA 1
ATOM 2032 C C . GLU A 1 262 ? -8.073 -13.165 22.300 1.00 59.91 262 GLU A C 1
ATOM 2034 O O . GLU A 1 262 ? -9.084 -13.862 22.290 1.00 59.91 262 GLU A O 1
ATOM 2039 N N . TYR A 1 263 ? -8.053 -11.954 21.734 1.00 59.75 263 TYR A N 1
ATOM 2040 C CA . TYR A 1 263 ? -9.225 -11.367 21.073 1.00 59.75 263 TYR A CA 1
ATOM 2041 C C . TYR A 1 263 ? -9.763 -12.268 19.944 1.00 59.75 263 TYR A C 1
ATOM 2043 O O . TYR A 1 263 ? -10.966 -12.487 19.819 1.00 59.75 263 TYR A O 1
ATOM 2051 N N . ILE A 1 264 ? -8.879 -12.853 19.137 1.00 63.69 264 ILE A N 1
ATOM 2052 C CA . ILE A 1 264 ? -9.260 -13.709 18.003 1.00 63.69 264 ILE A CA 1
ATOM 2053 C C . ILE A 1 264 ? -9.895 -15.020 18.469 1.00 63.69 264 ILE A C 1
ATOM 2055 O O . ILE A 1 264 ? -10.886 -15.480 17.901 1.00 63.69 264 ILE A O 1
ATOM 2059 N N . THR A 1 265 ? -9.317 -15.633 19.497 1.00 60.59 265 THR A N 1
ATOM 2060 C CA . THR A 1 265 ? -9.767 -16.939 19.991 1.00 60.59 265 THR A CA 1
ATOM 2061 C C . THR A 1 265 ? -11.001 -16.827 20.878 1.00 60.59 265 THR A C 1
ATOM 2063 O O . THR A 1 265 ? -11.896 -17.660 20.761 1.00 60.59 265 THR A O 1
ATOM 2066 N N . GLN A 1 266 ? -11.084 -15.795 21.722 1.00 56.88 266 GL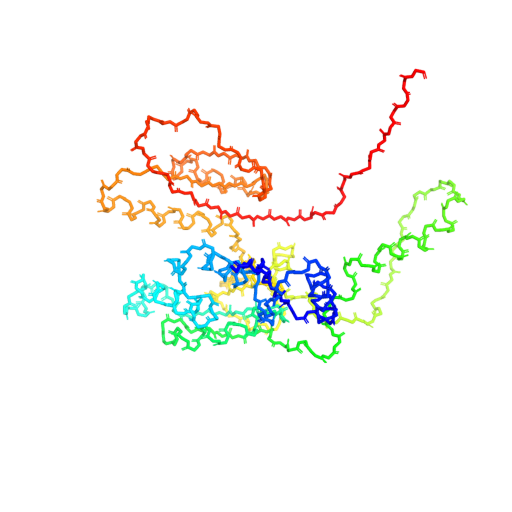N A N 1
ATOM 2067 C CA . GLN A 1 266 ? -12.166 -15.642 22.697 1.00 56.88 266 GLN A CA 1
ATOM 2068 C C . GLN A 1 266 ? -13.347 -14.818 22.178 1.00 56.88 266 GLN A C 1
ATOM 2070 O O . GLN A 1 266 ? -14.485 -15.138 22.506 1.00 56.88 266 GLN A O 1
ATOM 2075 N N . ILE A 1 267 ? -13.103 -13.771 21.379 1.00 59.25 267 ILE A N 1
ATOM 2076 C CA . ILE A 1 267 ? -14.161 -12.851 20.923 1.00 59.25 267 ILE A CA 1
ATOM 2077 C C . ILE A 1 267 ? -14.602 -13.183 19.498 1.00 59.25 267 ILE A C 1
ATOM 2079 O O . ILE A 1 267 ? -15.799 -13.268 19.236 1.00 59.25 267 ILE A O 1
ATOM 2083 N N . LEU A 1 268 ? -13.660 -13.427 18.581 1.00 56.25 268 LEU A N 1
ATOM 2084 C CA . LEU A 1 268 ? -14.001 -13.783 17.195 1.00 56.25 268 LEU A CA 1
ATOM 2085 C C . LEU A 1 268 ? -14.302 -15.286 17.012 1.00 56.25 268 LEU A C 1
ATOM 2087 O O . LEU A 1 268 ? -14.833 -15.671 15.972 1.00 56.25 268 LEU A O 1
ATOM 2091 N N . LEU A 1 269 ? -14.008 -16.127 18.017 1.00 57.25 269 LEU A N 1
ATOM 2092 C CA . LEU A 1 269 ? -14.235 -17.584 18.027 1.00 57.25 269 LEU A CA 1
ATOM 2093 C C . LEU A 1 269 ? -13.645 -18.319 16.801 1.00 57.25 269 LEU A C 1
ATOM 2095 O O . LEU A 1 269 ? -14.201 -19.312 16.325 1.00 57.25 269 LEU A O 1
ATOM 2099 N N . MET A 1 270 ? -12.513 -17.847 16.266 1.00 53.69 270 MET A N 1
ATOM 2100 C CA . MET A 1 270 ? -11.927 -18.388 15.030 1.00 53.69 270 MET A CA 1
ATOM 2101 C C . MET A 1 270 ? -10.826 -19.427 15.266 1.00 53.69 270 MET A C 1
ATOM 2103 O O . MET A 1 270 ? -10.098 -19.400 16.259 1.00 53.69 270 MET A O 1
ATOM 2107 N N . LYS A 1 271 ? -10.663 -20.338 14.294 1.00 50.81 271 LYS A N 1
ATOM 2108 C CA . LYS A 1 271 ? -9.573 -21.325 14.276 1.00 50.81 271 LYS A CA 1
ATOM 2109 C C . LYS A 1 271 ? -8.240 -20.644 13.939 1.00 50.81 271 LYS A C 1
ATOM 2111 O O . LYS A 1 271 ? -8.116 -19.978 12.915 1.00 50.81 271 LYS A O 1
ATOM 2116 N N . TYR A 1 272 ? -7.242 -20.866 14.790 1.00 46.09 272 TYR A N 1
ATOM 2117 C CA . TYR A 1 272 ? -5.915 -20.246 14.745 1.00 46.09 272 TYR A CA 1
ATOM 2118 C C . TYR A 1 272 ? -4.844 -21.208 14.196 1.00 46.09 272 TYR A C 1
ATOM 2120 O O . TYR A 1 272 ? -4.846 -22.396 14.529 1.00 46.09 272 TYR A O 1
ATOM 2128 N N . ARG A 1 273 ? -3.889 -20.711 13.390 1.00 47.28 273 ARG A N 1
ATOM 2129 C CA . ARG A 1 273 ? -2.688 -21.465 12.972 1.00 47.28 273 ARG A CA 1
ATOM 2130 C C . ARG A 1 273 ? -1.463 -20.548 12.876 1.00 47.28 273 ARG A C 1
ATOM 2132 O O . ARG A 1 273 ? -1.542 -19.476 12.289 1.00 47.28 273 ARG A O 1
ATOM 2139 N N . SER A 1 274 ? -0.326 -21.021 13.392 1.00 39.53 274 SER A N 1
ATOM 2140 C CA . SER A 1 274 ? 0.984 -20.353 13.347 1.00 39.53 274 SER A CA 1
ATOM 2141 C C . SER A 1 274 ? 1.985 -21.188 12.536 1.00 39.53 274 SER A C 1
ATOM 2143 O O . SER A 1 274 ? 2.173 -22.368 12.836 1.00 39.53 274 SER A O 1
ATOM 2145 N N . ARG A 1 275 ? 2.620 -20.584 11.516 1.00 37.97 275 ARG A N 1
ATOM 2146 C CA . ARG A 1 275 ? 3.927 -20.975 10.936 1.00 37.97 275 ARG A CA 1
ATOM 2147 C C . ARG A 1 275 ? 4.612 -19.742 10.321 1.00 37.97 275 ARG A C 1
ATOM 2149 O O . ARG A 1 275 ? 3.948 -18.798 9.908 1.00 37.97 275 ARG A O 1
ATOM 2156 N N . ILE A 1 276 ? 5.947 -19.737 10.325 1.00 38.69 276 ILE A N 1
ATOM 2157 C CA . ILE A 1 276 ? 6.805 -18.573 10.035 1.00 38.69 276 ILE A CA 1
ATOM 2158 C C . ILE A 1 276 ? 7.109 -18.462 8.526 1.00 38.69 276 ILE A C 1
ATOM 2160 O O . ILE A 1 276 ? 7.491 -19.450 7.905 1.00 38.69 276 ILE A O 1
ATOM 2164 N N . GLY A 1 277 ? 7.031 -17.239 7.978 1.00 38.62 277 GLY A N 1
ATOM 2165 C CA . GLY A 1 277 ? 7.542 -16.857 6.650 1.00 38.62 277 GLY A CA 1
ATOM 2166 C C . GLY A 1 277 ? 6.517 -16.893 5.505 1.00 38.62 277 GLY A C 1
ATOM 2167 O O . GLY A 1 277 ? 5.656 -17.765 5.453 1.00 38.62 277 GLY A O 1
ATOM 2168 N N . THR A 1 278 ? 6.646 -15.964 4.546 1.00 39.03 278 THR A N 1
ATOM 2169 C CA . THR A 1 278 ? 5.773 -15.799 3.358 1.00 39.03 278 THR A CA 1
ATOM 2170 C C . THR A 1 278 ? 5.666 -17.064 2.498 1.00 39.03 278 THR A C 1
ATOM 2172 O O . THR A 1 278 ? 4.655 -17.288 1.844 1.00 39.03 278 THR A O 1
ATOM 2175 N N . PHE A 1 279 ? 6.711 -17.897 2.518 1.00 31.95 279 PHE A N 1
ATOM 2176 C CA . PHE A 1 279 ? 6.842 -19.125 1.728 1.00 31.95 279 PHE A CA 1
ATOM 2177 C C . PHE A 1 279 ? 6.531 -20.414 2.520 1.00 31.95 279 PHE A C 1
ATOM 2179 O O . PHE A 1 279 ? 6.622 -21.500 1.960 1.00 31.95 279 PHE A O 1
ATOM 2186 N N . GLY A 1 280 ? 6.170 -20.322 3.809 1.00 30.44 280 GLY A N 1
ATOM 2187 C CA . GLY A 1 280 ? 5.969 -21.473 4.708 1.00 30.44 280 GLY A CA 1
ATOM 2188 C C . GLY A 1 280 ? 4.510 -21.891 4.939 1.00 30.44 280 GLY A C 1
ATOM 2189 O O . GLY A 1 280 ? 4.228 -22.635 5.884 1.00 30.44 280 GLY A O 1
ATOM 2190 N N . ILE A 1 281 ? 3.567 -21.398 4.131 1.00 35.78 281 ILE A N 1
ATOM 2191 C CA . ILE A 1 281 ? 2.137 -21.708 4.272 1.00 35.78 281 ILE A CA 1
ATOM 2192 C C . ILE A 1 281 ? 1.812 -22.989 3.487 1.00 35.78 281 ILE A C 1
ATOM 2194 O O . ILE A 1 281 ? 1.265 -22.942 2.391 1.00 35.78 281 ILE A O 1
ATOM 2198 N N . GLU A 1 282 ? 2.145 -24.153 4.048 1.00 27.08 282 GLU A N 1
ATOM 2199 C CA . GLU A 1 282 ? 1.655 -25.442 3.536 1.00 27.08 282 GLU A CA 1
ATOM 2200 C C . GLU A 1 282 ? 0.296 -25.799 4.161 1.00 27.08 282 GLU A C 1
ATOM 2202 O O . GLU A 1 282 ? 0.134 -25.905 5.389 1.00 27.08 282 GLU A O 1
ATOM 2207 N N . THR A 1 283 ? -0.709 -26.000 3.308 1.00 32.72 283 THR A N 1
ATOM 2208 C CA . THR A 1 283 ? -2.021 -26.545 3.670 1.00 32.72 283 THR A CA 1
ATOM 2209 C C . THR A 1 283 ? -1.902 -28.055 3.877 1.00 32.72 283 THR A C 1
ATOM 2211 O O . THR A 1 283 ? -1.783 -28.799 2.909 1.00 32.72 283 THR A O 1
ATOM 2214 N N . ASN A 1 284 ? -1.972 -28.531 5.124 1.00 27.27 284 ASN A N 1
ATOM 2215 C CA . ASN A 1 284 ? -2.242 -29.951 5.355 1.00 27.27 284 ASN A CA 1
ATOM 2216 C C . ASN A 1 284 ? -3.732 -30.188 5.088 1.00 27.27 284 ASN A C 1
ATOM 2218 O O . ASN A 1 284 ? -4.586 -29.588 5.742 1.00 27.27 284 ASN A O 1
ATOM 2222 N N . SER A 1 285 ? -4.021 -31.055 4.125 1.00 29.06 285 SER A N 1
ATOM 2223 C CA . SER A 1 285 ? -5.327 -31.414 3.555 1.00 29.06 285 SER A CA 1
ATOM 2224 C C . SER A 1 285 ? -6.277 -32.174 4.502 1.00 29.06 285 SER A C 1
ATOM 2226 O O . SER A 1 285 ? -7.056 -33.014 4.064 1.00 29.06 285 SER A O 1
ATOM 2228 N N . HIS A 1 286 ? -6.265 -31.883 5.805 1.00 33.44 286 HIS A N 1
ATOM 2229 C CA . HIS A 1 286 ? -7.086 -32.595 6.796 1.00 33.44 286 HIS A CA 1
ATOM 2230 C C . HIS A 1 286 ? -8.154 -31.748 7.495 1.00 33.44 286 HIS A C 1
ATOM 2232 O O . HIS A 1 286 ? -8.630 -32.120 8.563 1.00 33.44 286 HIS A O 1
ATOM 2238 N N . PHE A 1 287 ? -8.591 -30.641 6.890 1.00 37.44 287 PHE A N 1
ATOM 2239 C CA . PHE A 1 287 ? -9.693 -29.849 7.436 1.00 37.44 287 PHE A CA 1
ATOM 2240 C C . PHE A 1 287 ? -10.755 -29.518 6.377 1.00 37.44 287 PHE A C 1
ATOM 2242 O O . PHE A 1 287 ? -10.571 -28.608 5.574 1.00 37.44 287 PHE A O 1
ATOM 2249 N N . SER A 1 288 ? -11.899 -30.205 6.511 1.00 32.09 288 SER A N 1
ATOM 2250 C CA . SER A 1 288 ? -13.228 -29.999 5.889 1.00 32.09 288 SER A CA 1
ATOM 2251 C C . SER A 1 288 ? -13.580 -30.932 4.711 1.00 32.09 288 SER A C 1
ATOM 2253 O O . SER A 1 288 ? -12.701 -31.273 3.920 1.00 32.09 288 SER A O 1
ATOM 2255 N N . PRO A 1 289 ? -14.855 -31.380 4.606 1.00 28.94 289 PRO A N 1
ATOM 2256 C CA . PRO A 1 289 ? -15.343 -32.194 3.488 1.00 28.94 289 PRO A CA 1
ATOM 2257 C C . PRO A 1 289 ? -15.193 -31.447 2.148 1.00 28.94 289 PRO A C 1
ATOM 2259 O O . PRO A 1 289 ? -15.055 -30.225 2.155 1.00 28.94 289 PRO A O 1
ATOM 2262 N N . PRO A 1 290 ? -15.242 -32.141 0.993 1.00 33.41 290 PRO A N 1
ATOM 2263 C CA . PRO A 1 290 ? -14.675 -31.665 -0.280 1.00 33.41 290 PRO A CA 1
ATOM 2264 C C . PRO A 1 290 ? -15.270 -30.387 -0.906 1.00 33.41 290 PRO A C 1
ATOM 2266 O O . PRO A 1 290 ? -14.830 -30.001 -1.981 1.00 33.41 290 PRO A O 1
ATOM 2269 N N . ASN A 1 291 ? -16.245 -29.720 -0.278 1.00 30.52 291 ASN A N 1
ATOM 2270 C CA . ASN A 1 291 ? -17.107 -28.729 -0.932 1.00 30.52 291 ASN A CA 1
ATOM 2271 C C . ASN A 1 291 ? -17.178 -27.361 -0.221 1.00 30.52 291 ASN A C 1
ATOM 2273 O O . ASN A 1 291 ? -18.215 -26.706 -0.286 1.00 30.52 291 ASN A O 1
ATOM 2277 N N . THR A 1 292 ? -16.135 -26.904 0.481 1.00 34.47 292 THR A N 1
ATOM 2278 C CA . THR A 1 292 ? -16.164 -25.577 1.137 1.00 34.47 292 THR A CA 1
ATOM 2279 C C . THR A 1 292 ? -14.996 -24.700 0.693 1.00 34.47 292 THR A C 1
ATOM 2281 O O . THR A 1 292 ? -13.839 -25.014 0.968 1.00 34.47 292 THR A O 1
ATOM 2284 N N . GLU A 1 293 ? -15.294 -23.586 0.020 1.00 32.75 293 GLU A N 1
ATOM 2285 C CA . GLU A 1 293 ? -14.315 -22.538 -0.285 1.00 32.75 293 GLU A CA 1
ATOM 2286 C C . GLU A 1 293 ? -13.898 -21.819 1.014 1.00 32.75 293 GLU A C 1
ATOM 2288 O O . GLU A 1 293 ? -14.731 -21.534 1.877 1.00 32.75 293 GLU A O 1
ATOM 2293 N N . ALA A 1 294 ? -12.600 -21.554 1.184 1.00 30.22 294 ALA A N 1
ATOM 2294 C CA . ALA A 1 294 ? -12.043 -20.899 2.368 1.00 30.22 294 ALA A CA 1
ATOM 2295 C C . ALA A 1 294 ? -11.449 -19.535 1.995 1.00 30.22 294 ALA A C 1
ATOM 2297 O O . ALA A 1 294 ? -10.643 -19.437 1.067 1.00 30.22 294 ALA A O 1
ATOM 2298 N N . LEU A 1 295 ? -11.825 -18.489 2.736 1.00 31.06 295 LEU A N 1
ATOM 2299 C CA . LEU A 1 295 ? -11.262 -17.146 2.598 1.00 31.06 295 LEU A CA 1
ATOM 2300 C C . LEU A 1 295 ? -10.233 -16.922 3.715 1.00 31.06 295 LEU A C 1
ATOM 2302 O O . LEU A 1 295 ? -10.568 -16.989 4.898 1.00 31.06 295 LEU A O 1
ATOM 2306 N N . PHE A 1 296 ? -8.980 -16.651 3.343 1.00 30.34 296 PHE A N 1
ATOM 2307 C CA . PHE A 1 296 ? -7.882 -16.430 4.289 1.00 30.34 296 PHE A CA 1
ATOM 2308 C C . PHE A 1 296 ? -7.461 -14.959 4.303 1.00 30.34 296 PHE A C 1
ATOM 2310 O O . PHE A 1 296 ? -7.139 -14.394 3.258 1.00 30.34 296 PHE A O 1
ATOM 2317 N N . CYS A 1 297 ? -7.419 -14.355 5.493 1.00 28.59 297 CYS A N 1
ATOM 2318 C CA . CYS A 1 297 ? -6.821 -13.040 5.714 1.00 28.59 297 CYS A CA 1
ATOM 2319 C C . CYS A 1 297 ? -5.424 -13.220 6.332 1.00 28.59 297 CYS A C 1
ATOM 2321 O O . CYS A 1 297 ? -5.280 -13.806 7.408 1.00 28.59 297 CYS A O 1
ATOM 2323 N N . THR A 1 298 ? -4.385 -12.739 5.648 1.00 30.02 298 THR A N 1
ATOM 2324 C CA . THR A 1 298 ? -2.980 -12.822 6.086 1.00 30.02 298 THR A CA 1
ATOM 2325 C C . THR A 1 298 ? -2.418 -11.436 6.371 1.00 30.02 298 THR A C 1
ATOM 2327 O O . THR A 1 298 ? -2.461 -10.569 5.500 1.00 30.02 298 THR A O 1
ATOM 2330 N N . TYR A 1 299 ? -1.828 -11.254 7.556 1.00 34.22 299 TYR A N 1
ATOM 2331 C CA . TYR A 1 299 ? -0.986 -10.104 7.890 1.00 34.22 299 TYR A CA 1
ATOM 2332 C C . TYR A 1 299 ? 0.427 -10.573 8.281 1.00 34.22 299 TYR A C 1
ATOM 2334 O O . TYR A 1 299 ? 0.588 -11.593 8.953 1.00 34.22 299 TYR A O 1
ATOM 2342 N N . ILE A 1 300 ? 1.458 -9.832 7.858 1.00 32.69 300 ILE A N 1
ATOM 2343 C CA . ILE A 1 300 ? 2.871 -10.180 8.058 1.00 32.69 300 ILE A CA 1
ATOM 2344 C C . ILE A 1 300 ? 3.581 -9.050 8.814 1.00 32.69 300 ILE A C 1
ATOM 2346 O O . ILE A 1 300 ? 3.654 -7.925 8.336 1.00 32.69 300 ILE A O 1
ATOM 2350 N N . SER A 1 301 ? 4.177 -9.370 9.964 1.00 28.05 301 SER A N 1
ATOM 2351 C CA . SER A 1 301 ? 5.214 -8.553 10.611 1.00 28.05 301 SER A CA 1
ATOM 2352 C C . SER A 1 301 ? 6.525 -9.342 10.624 1.00 28.05 301 SER A C 1
ATOM 2354 O O . SER A 1 301 ? 6.578 -10.370 11.306 1.00 28.05 301 SER A O 1
ATOM 2356 N N . PRO A 1 302 ? 7.579 -8.904 9.909 1.00 34.31 302 PRO A N 1
ATOM 2357 C CA . PRO A 1 302 ? 8.909 -9.476 10.049 1.00 34.31 302 PRO A CA 1
ATOM 2358 C C . PRO A 1 302 ? 9.899 -8.426 10.566 1.00 34.31 302 PRO A C 1
ATOM 2360 O O . PRO A 1 302 ? 10.513 -7.680 9.805 1.00 34.31 302 PRO A O 1
ATOM 2363 N N . THR A 1 303 ? 10.112 -8.406 11.879 1.00 28.36 303 THR A N 1
ATOM 2364 C CA . THR A 1 303 ? 11.313 -7.798 12.453 1.00 28.36 303 THR A CA 1
ATOM 2365 C C . THR A 1 303 ? 12.479 -8.768 12.231 1.00 28.36 303 THR A C 1
ATOM 2367 O O . THR A 1 303 ? 12.473 -9.873 12.763 1.00 28.36 303 THR A O 1
ATOM 2370 N N . MET A 1 304 ? 13.483 -8.331 11.464 1.00 27.73 304 MET A N 1
ATOM 2371 C CA . MET A 1 304 ? 14.841 -8.899 11.365 1.00 27.73 304 MET A CA 1
ATOM 2372 C C . MET A 1 304 ? 14.994 -10.282 10.698 1.00 27.73 304 MET A C 1
ATOM 2374 O O . MET A 1 304 ? 15.231 -11.292 11.353 1.00 27.73 304 MET A O 1
ATOM 2378 N N . LEU A 1 305 ? 15.067 -10.300 9.362 1.00 25.70 305 LEU A N 1
ATOM 2379 C CA . LEU A 1 305 ? 15.907 -11.270 8.641 1.00 25.70 305 LEU A CA 1
ATOM 2380 C C . LEU A 1 305 ? 17.357 -10.758 8.632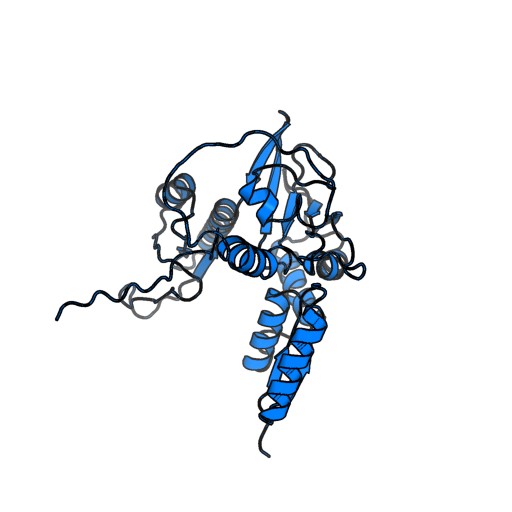 1.00 25.70 305 LEU A C 1
ATOM 2382 O O . LEU A 1 305 ? 17.876 -10.282 7.627 1.00 25.70 305 LEU A O 1
ATOM 2386 N N . ALA A 1 306 ? 18.006 -10.827 9.792 1.00 28.19 306 ALA A N 1
ATOM 2387 C CA . ALA A 1 306 ? 19.455 -10.761 9.903 1.00 28.19 306 ALA A CA 1
ATOM 2388 C C . ALA A 1 306 ? 19.896 -11.646 11.075 1.00 28.19 306 ALA A C 1
ATOM 2390 O O . ALA A 1 306 ? 19.462 -11.457 12.207 1.00 28.19 306 ALA A O 1
ATOM 2391 N N . SER A 1 307 ? 20.800 -12.582 10.778 1.00 27.72 307 SER A N 1
ATOM 2392 C CA . SER A 1 307 ? 21.466 -13.538 11.677 1.00 27.72 307 SER A CA 1
ATOM 2393 C C . SER A 1 307 ? 20.703 -14.827 12.033 1.00 27.72 307 SER A C 1
ATOM 2395 O O . SER A 1 307 ? 19.912 -14.897 12.963 1.00 27.72 307 SER A O 1
ATOM 2397 N N . SER A 1 308 ? 21.007 -15.904 11.304 1.00 27.09 308 SER A N 1
ATOM 2398 C CA . SER A 1 308 ? 21.494 -17.181 11.866 1.00 27.09 308 SER A CA 1
ATOM 2399 C C . SER A 1 308 ? 21.540 -18.250 10.768 1.00 27.09 308 SER A C 1
ATOM 2401 O O . SER A 1 308 ? 20.572 -18.931 10.463 1.00 27.09 308 SER A O 1
ATOM 2403 N N . GLY A 1 309 ? 22.710 -18.386 10.148 1.00 26.56 309 GLY A N 1
ATOM 2404 C CA . GLY A 1 309 ? 23.004 -19.430 9.166 1.00 26.56 309 GLY A CA 1
ATOM 2405 C C . GLY A 1 309 ? 24.481 -19.811 9.188 1.00 26.56 309 GLY A C 1
ATOM 2406 O O . GLY A 1 309 ? 25.079 -20.049 8.148 1.00 26.56 309 GLY A O 1
ATOM 2407 N N . GLY A 1 310 ? 25.101 -19.795 10.372 1.00 26.03 310 GLY A N 1
ATOM 2408 C CA . GLY A 1 310 ? 26.444 -20.329 10.575 1.00 26.03 310 GLY A CA 1
ATOM 2409 C C . GLY A 1 310 ? 26.370 -21.844 10.715 1.00 26.03 310 GLY A C 1
ATOM 2410 O O . GLY A 1 310 ? 26.137 -22.352 11.808 1.00 26.03 310 GLY A O 1
ATOM 2411 N N . HIS A 1 311 ? 26.555 -22.563 9.611 1.00 26.98 311 HIS A N 1
ATOM 2412 C CA . HIS A 1 311 ? 26.741 -24.012 9.613 1.00 26.98 311 HIS A CA 1
ATOM 2413 C C . HIS A 1 311 ? 28.076 -24.338 10.313 1.00 26.98 311 HIS A C 1
ATOM 2415 O O . HIS A 1 311 ? 29.150 -24.164 9.738 1.00 26.98 311 HIS A O 1
ATOM 2421 N N . ARG A 1 312 ? 28.031 -24.789 11.574 1.00 27.42 312 ARG A N 1
ATOM 2422 C CA . ARG A 1 312 ? 29.158 -25.493 12.204 1.00 27.42 312 ARG A CA 1
ATOM 2423 C C . ARG A 1 312 ? 29.081 -26.957 11.791 1.00 27.42 312 ARG A C 1
ATOM 2425 O O . ARG A 1 312 ? 28.229 -27.694 12.271 1.00 27.42 312 ARG A O 1
ATOM 2432 N N . ILE A 1 313 ? 29.990 -27.364 10.912 1.00 31.00 313 ILE A N 1
ATOM 2433 C CA . ILE A 1 313 ? 30.269 -28.771 10.624 1.00 31.00 313 ILE A CA 1
ATOM 2434 C C . ILE A 1 313 ? 30.951 -29.356 11.867 1.00 31.00 313 ILE A C 1
ATOM 2436 O O . ILE A 1 313 ? 32.111 -29.055 12.147 1.00 31.00 313 ILE A O 1
ATOM 2440 N N . GLY A 1 314 ? 30.217 -30.158 12.636 1.00 28.31 314 GLY A N 1
ATOM 2441 C CA . GLY A 1 314 ? 30.796 -31.043 13.639 1.00 28.31 314 GLY A CA 1
ATOM 2442 C C . GLY A 1 314 ? 31.421 -32.245 12.938 1.00 28.31 314 GLY A C 1
ATOM 2443 O O . GLY A 1 314 ? 30.713 -33.030 12.314 1.00 28.31 314 GLY A O 1
ATOM 2444 N N . ARG A 1 315 ? 32.748 -32.380 13.025 1.00 29.86 315 ARG A N 1
ATOM 2445 C CA . ARG A 1 315 ? 33.430 -33.647 12.747 1.00 29.86 315 ARG A CA 1
ATOM 2446 C C . ARG A 1 315 ? 33.191 -34.576 13.933 1.00 29.86 315 ARG A C 1
ATOM 2448 O O . ARG A 1 315 ? 33.656 -34.277 15.025 1.00 29.86 315 ARG A O 1
ATOM 2455 N N . ASN A 1 316 ? 32.498 -35.678 13.682 1.00 29.22 316 ASN A N 1
ATOM 2456 C CA . ASN A 1 316 ? 32.628 -36.919 14.434 1.00 29.22 316 ASN A CA 1
ATOM 2457 C C . ASN A 1 316 ? 32.840 -38.030 13.406 1.00 29.22 316 ASN A C 1
ATOM 2459 O O . ASN A 1 316 ? 31.874 -38.547 12.848 1.00 29.22 316 ASN A O 1
ATOM 2463 N N . GLN A 1 317 ? 34.112 -38.288 13.116 1.00 32.91 317 GLN A N 1
ATOM 2464 C CA . GLN A 1 317 ? 34.760 -39.583 12.902 1.00 32.91 317 GLN A CA 1
ATOM 2465 C C . GLN A 1 317 ? 36.265 -39.321 12.828 1.00 32.91 317 GLN A C 1
ATOM 2467 O O . GLN A 1 317 ? 36.648 -38.316 12.180 1.00 32.91 317 GLN A O 1
#

Secondary structure (DSSP, 8-state):
--PPPEEEEEE-S-TTHHHHHHHHHHHHHHTT-EEEEEEE--HHHHHHHHHHHHTTTSS--SSHHHHHHHHHHHHHHHH-S-S-BTTB-SEEEEE-TTSHHHHHHHHHHHHHGGGSEEEEES---S-SS-S-STTTTHHHHHHHHHHTTTTS------------------SSTT-SHHHHHHH-SPPTTS---BT--EEEE-TTS--EEEEEE-TTS-EEEE-HHHHHHHHHHHHHHHHHHHT---EEEEEE-TTS-HHHHHIIIIIS-PPEEE--STT-----S-SS-TT--EEEEE--------S----------

pLDDT: mean 72.32, std 26.41, range [25.7, 97.88]

Sequence (317 aa):
MNDRVEILVGKDTRPSSPHLAKSVMDGVLALSGKPVDYGIVTTPQLHYFVVCKNTNRKYGQPTEDGYYKKLTTAFKKIRGDNFINGNYTNRLIYDGANGVGAKKIKYLKEALDATLVIDMYNDEIIGSGKLNYLVSVQLVQQTIDKARPYLLYKNQCTQIPGLGRVGGSTSLHYCGADFVKSQQTFPKGLPVEINAKCCSVDGDADRIVYYYIDENNKFHLMDGDRIATLVTGYLQEVLQQTGIQLNLGLVQTAYANGASTEYITQILLMKYRSRIGTFGIETNSHFSPPNTEALFCTYISPTMLASSGGHRIGRNQ

InterPro domains:
  IPR005844 Alpha-D-phosphohexomutase, alpha/beta/alpha domain I [PF02878] (6-51)
  IPR016055 Alpha-D-phosphohexomutase, alpha/beta/alpha I/II/III [SSF53738] (7-83)
  IPR049022 Phosphoacetylglucosamine mutase AMG1, domain III [PF21404] (223-270)
  IPR049023 Phosphoacetylglucosamine mutase AMG1, domain II [PF21405] (174-209)